Protein AF-A0A7S2Y5G4-F1 (afdb_monomer)

Secondary structure (DSSP, 8-state):
-PPP-PPPTTS-HHHHHHHHHHHHSTT--HHHHHHHHHHHHHHHHHHHHHHHHHTT-S-EEEPPPS-HHHHHHHHHHHHHHHHTTTS-EEEE-SHHHHHHHHHTT-S-EE--HHHHHHHHHHHHHHTTS-PPPSS----HHHHHHHHHH-HHHHHHHHHHHHHHHHHT-HHHHHHHHHHHTT-----------

Structure (mmCIF, N/CA/C/O backbone):
data_AF-A0A7S2Y5G4-F1
#
_entry.id   AF-A0A7S2Y5G4-F1
#
loop_
_atom_site.group_PDB
_atom_site.id
_atom_site.type_symbol
_atom_site.label_atom_id
_atom_site.label_alt_id
_atom_site.label_comp_id
_atom_site.label_asym_id
_atom_site.label_entity_id
_atom_site.label_seq_id
_atom_site.pdbx_PDB_ins_code
_atom_site.Cartn_x
_atom_site.Cartn_y
_atom_site.Cartn_z
_atom_site.occupancy
_atom_site.B_iso_or_equiv
_atom_site.auth_seq_id
_atom_site.auth_comp_id
_atom_site.auth_asym_id
_atom_site.auth_atom_id
_atom_site.pdbx_PDB_model_num
ATOM 1 N N . GLY A 1 1 ? -1.724 17.186 11.037 1.00 44.72 1 GLY A N 1
ATOM 2 C CA . GLY A 1 1 ? -0.421 16.521 10.843 1.00 44.72 1 GLY A CA 1
ATOM 3 C C . GLY A 1 1 ? -0.693 15.117 10.363 1.00 44.72 1 GLY A C 1
ATOM 4 O O . GLY A 1 1 ? -1.661 14.544 10.835 1.00 44.72 1 GLY A O 1
ATOM 5 N N . VAL A 1 2 ? 0.074 14.600 9.404 1.00 46.75 2 VAL A N 1
ATOM 6 C CA . VAL A 1 2 ? -0.079 13.203 8.965 1.00 46.75 2 VAL A CA 1
ATOM 7 C C . VAL A 1 2 ? 0.864 12.358 9.798 1.00 46.75 2 VAL A C 1
ATOM 9 O O . VAL A 1 2 ? 2.070 12.588 9.773 1.00 46.75 2 VAL A O 1
ATOM 12 N N . GLU A 1 3 ? 0.293 11.444 10.570 1.00 52.16 3 GLU A N 1
ATOM 13 C CA . GLU A 1 3 ? 1.040 10.464 11.350 1.00 52.16 3 GLU A CA 1
ATOM 14 C C . GLU A 1 3 ? 1.333 9.268 10.446 1.00 52.16 3 GLU A C 1
ATOM 16 O O . GLU A 1 3 ? 0.413 8.621 9.946 1.00 52.16 3 GLU A O 1
ATOM 21 N N . VAL A 1 4 ? 2.617 9.012 10.203 1.00 54.56 4 VAL A N 1
ATOM 22 C CA . VAL A 1 4 ? 3.078 7.838 9.459 1.00 54.56 4 VAL A CA 1
ATOM 23 C C . VAL A 1 4 ? 3.352 6.734 10.470 1.00 54.56 4 VAL A C 1
ATOM 25 O O . VAL A 1 4 ? 4.146 6.921 11.390 1.00 54.56 4 VAL A O 1
ATOM 28 N N . LEU A 1 5 ? 2.684 5.593 10.311 1.00 58.53 5 LEU A N 1
ATOM 29 C CA . LEU A 1 5 ? 2.948 4.408 11.117 1.00 58.53 5 LEU A CA 1
ATOM 30 C C . LEU A 1 5 ? 4.020 3.546 10.445 1.00 58.53 5 LEU A C 1
ATOM 32 O O . LEU A 1 5 ? 3.758 2.891 9.435 1.00 58.53 5 LEU A O 1
ATOM 36 N N . GLU A 1 6 ? 5.203 3.492 11.050 1.00 57.16 6 GLU A N 1
ATOM 37 C CA . GLU A 1 6 ? 6.200 2.466 10.753 1.00 57.16 6 GLU A CA 1
ATOM 38 C C . GLU A 1 6 ? 6.001 1.268 11.690 1.00 57.16 6 GLU A C 1
ATOM 40 O O . GLU A 1 6 ? 6.093 1.390 12.908 1.00 57.16 6 GLU A O 1
ATOM 45 N N . ILE A 1 7 ? 5.694 0.099 11.121 1.00 57.97 7 ILE A N 1
ATOM 46 C CA . ILE A 1 7 ? 5.548 -1.150 11.882 1.00 57.97 7 ILE A CA 1
ATOM 47 C C . ILE A 1 7 ? 6.936 -1.790 12.043 1.00 57.97 7 ILE A C 1
ATOM 49 O O . ILE A 1 7 ? 7.543 -2.187 11.044 1.00 57.97 7 ILE A O 1
ATOM 53 N N . ASP A 1 8 ? 7.410 -1.925 13.285 1.00 53.06 8 ASP A N 1
ATOM 54 C CA . ASP A 1 8 ? 8.652 -2.614 13.661 1.00 53.06 8 ASP A CA 1
ATOM 55 C C . ASP A 1 8 ? 8.430 -4.133 13.702 1.00 53.06 8 ASP A C 1
ATOM 57 O O . ASP A 1 8 ? 7.641 -4.658 14.477 1.00 53.06 8 ASP A O 1
ATOM 61 N N . GLU A 1 9 ? 9.140 -4.899 12.883 1.00 52.59 9 GLU A N 1
ATOM 62 C CA . GLU A 1 9 ? 8.936 -6.351 12.812 1.00 52.59 9 GLU A CA 1
ATOM 63 C C . GLU A 1 9 ? 9.485 -7.134 14.015 1.00 52.59 9 GLU A C 1
ATOM 65 O O . GLU A 1 9 ? 9.169 -8.316 14.148 1.00 52.59 9 GLU A O 1
ATOM 70 N N . ASN A 1 10 ? 10.299 -6.514 14.875 1.00 59.03 10 ASN A N 1
ATOM 71 C CA . ASN A 1 10 ? 10.897 -7.178 16.038 1.00 59.03 10 ASN A CA 1
ATOM 72 C C . ASN A 1 10 ? 10.005 -7.136 17.284 1.00 59.03 10 ASN A C 1
ATOM 74 O O . ASN A 1 10 ? 10.307 -7.786 18.287 1.00 59.03 10 ASN A O 1
ATOM 78 N N . ARG A 1 11 ? 8.907 -6.378 17.242 1.00 53.91 11 ARG A N 1
ATOM 79 C CA . ARG A 1 11 ? 7.944 -6.270 18.339 1.00 53.91 11 ARG A CA 1
ATOM 80 C C . ARG A 1 11 ? 6.661 -7.011 18.001 1.00 53.91 11 ARG A C 1
ATOM 82 O O . ARG A 1 11 ? 6.260 -7.100 16.843 1.00 53.91 11 ARG A O 1
ATOM 89 N N . SER A 1 12 ? 5.975 -7.511 19.028 1.00 54.44 12 SER A N 1
ATOM 90 C CA . SER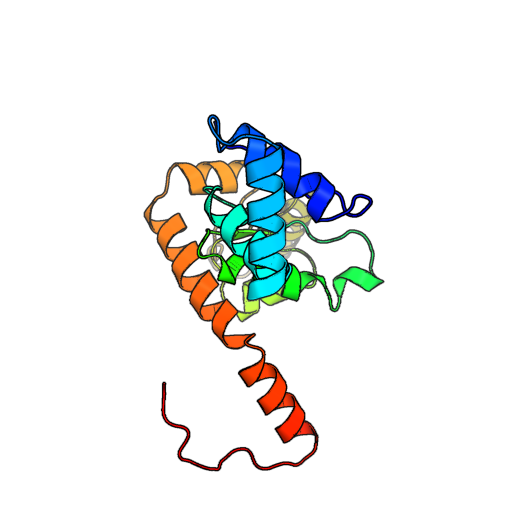 A 1 12 ? 4.666 -8.134 18.838 1.00 54.44 12 SER A CA 1
ATOM 91 C C . SER A 1 12 ? 3.712 -7.136 18.154 1.00 54.44 12 SER A C 1
ATOM 93 O O . SER A 1 12 ? 3.597 -6.002 18.632 1.00 54.44 12 SER A O 1
ATOM 95 N N . PRO A 1 13 ? 3.016 -7.545 17.079 1.00 55.94 13 PRO A N 1
ATOM 96 C CA . PRO A 1 13 ? 1.820 -6.903 16.538 1.00 55.94 13 PRO A CA 1
ATOM 97 C C . PRO A 1 13 ? 0.973 -6.113 17.533 1.00 55.94 13 PRO A C 1
ATOM 99 O O . PRO A 1 13 ? 0.703 -4.926 17.364 1.00 55.94 13 PRO A O 1
ATOM 102 N N . ILE A 1 14 ? 0.600 -6.800 18.610 1.00 56.62 14 ILE A N 1
ATOM 103 C CA . ILE A 1 14 ? -0.311 -6.306 19.631 1.00 56.62 14 ILE A CA 1
ATOM 104 C C . ILE A 1 14 ? 0.390 -5.210 20.429 1.00 56.62 14 ILE A C 1
ATOM 106 O O . ILE A 1 14 ? -0.155 -4.126 20.565 1.00 56.62 14 ILE A O 1
ATOM 110 N N . SER A 1 15 ? 1.643 -5.425 20.842 1.00 62.69 15 SER A N 1
ATOM 111 C CA . SER A 1 15 ? 2.417 -4.440 21.616 1.00 62.69 15 SER A CA 1
ATOM 112 C C . SER A 1 15 ? 2.665 -3.107 20.895 1.00 62.69 15 SER A C 1
ATOM 114 O O . SER A 1 15 ? 2.915 -2.102 21.552 1.00 62.69 15 SER A O 1
ATOM 116 N N . GLN A 1 16 ? 2.595 -3.082 19.561 1.00 62.97 16 GLN A N 1
ATOM 117 C CA . GLN A 1 16 ? 2.735 -1.858 18.763 1.00 62.97 16 GLN A CA 1
ATOM 118 C C . GLN A 1 16 ? 1.394 -1.189 18.475 1.00 62.97 16 GLN A C 1
ATOM 120 O O . GLN A 1 16 ? 1.292 0.032 18.528 1.00 62.97 16 GLN A O 1
ATOM 125 N N . ALA A 1 17 ? 0.362 -1.986 18.196 1.00 60.56 17 ALA A N 1
ATOM 126 C CA . ALA A 1 17 ? -0.997 -1.503 17.990 1.00 60.56 17 ALA A CA 1
ATOM 127 C C . ALA A 1 17 ? -1.592 -0.890 19.269 1.00 60.56 17 ALA A C 1
ATOM 129 O O . ALA A 1 17 ? -2.338 0.087 19.200 1.00 60.56 17 ALA A O 1
ATOM 130 N N . PHE A 1 18 ? -1.250 -1.451 20.433 1.00 61.09 18 PHE A N 1
ATOM 131 C CA . PHE A 1 18 ? -1.877 -1.136 21.714 1.00 61.09 18 PHE A CA 1
ATOM 132 C C . PHE A 1 18 ? -1.752 0.338 22.129 1.00 61.09 18 PHE A C 1
ATOM 134 O O . PHE A 1 18 ? -2.782 0.996 22.294 1.00 61.09 18 PHE A O 1
ATOM 141 N N . PRO A 1 19 ? -0.539 0.922 22.210 1.00 63.91 19 PRO A N 1
ATOM 142 C CA . PRO A 1 19 ? -0.381 2.309 22.642 1.00 63.91 19 PRO A CA 1
ATOM 143 C C . PRO A 1 19 ? -0.999 3.294 21.645 1.00 63.91 19 PRO A C 1
ATOM 145 O O . PRO A 1 19 ? -1.443 4.369 22.029 1.00 63.91 19 PRO A O 1
ATOM 148 N N . MET A 1 20 ? -1.071 2.921 20.366 1.00 61.91 20 MET A N 1
ATOM 149 C CA . MET A 1 20 ? -1.619 3.766 19.306 1.00 61.91 20 MET A CA 1
ATOM 150 C C . MET A 1 20 ? -3.143 3.836 19.330 1.00 61.91 20 MET A C 1
ATOM 152 O O . MET A 1 20 ? -3.710 4.915 19.152 1.00 61.91 20 MET A O 1
ATOM 156 N N . VAL A 1 21 ? -3.807 2.701 19.579 1.00 59.72 21 VAL A N 1
ATOM 157 C CA . VAL A 1 21 ? -5.254 2.680 19.827 1.00 59.72 21 VAL A CA 1
ATOM 158 C C . VAL A 1 21 ? -5.572 3.518 21.061 1.00 59.72 21 VAL A C 1
ATOM 160 O O . VAL A 1 21 ? -6.453 4.371 20.996 1.00 59.72 21 VAL A O 1
ATOM 163 N N . LEU A 1 22 ? -4.801 3.368 22.140 1.00 59.53 22 LEU A N 1
ATOM 164 C CA . LEU A 1 22 ? -4.977 4.150 23.368 1.00 59.53 22 LEU A CA 1
ATOM 165 C C . LEU A 1 22 ? -4.769 5.655 23.165 1.00 59.53 22 LEU A C 1
ATOM 167 O O . LEU A 1 22 ? -5.563 6.464 23.635 1.00 59.53 22 LEU A O 1
ATOM 171 N N . GLN A 1 23 ? -3.730 6.054 22.431 1.00 62.25 23 GLN A N 1
ATOM 172 C CA . GLN A 1 23 ? -3.392 7.465 22.241 1.00 62.25 23 GLN A CA 1
ATOM 173 C C . GLN A 1 23 ? -4.423 8.216 21.380 1.00 62.25 23 GLN A C 1
ATOM 175 O O . GLN A 1 23 ? -4.611 9.426 21.550 1.00 62.25 23 GLN A O 1
ATOM 180 N N . ARG A 1 24 ? -5.106 7.522 20.458 1.00 57.44 24 ARG A N 1
ATOM 181 C CA . ARG A 1 24 ? -6.122 8.123 19.576 1.00 57.44 24 ARG A CA 1
ATOM 182 C C . ARG A 1 24 ? -7.548 7.939 20.051 1.00 57.44 24 ARG A C 1
ATOM 184 O O . ARG A 1 24 ? -8.341 8.866 19.873 1.00 57.44 24 ARG A O 1
ATOM 191 N N . VAL A 1 25 ? -7.881 6.835 20.718 1.00 58.75 25 VAL A N 1
ATOM 192 C CA . VAL A 1 25 ? -9.111 6.794 21.507 1.00 58.75 25 VAL A CA 1
ATOM 193 C C . VAL A 1 25 ? -8.831 7.495 22.828 1.00 58.75 25 VAL A C 1
ATOM 195 O O . VAL A 1 25 ? -8.747 6.869 23.875 1.00 58.75 25 VAL A O 1
ATOM 198 N N . LYS A 1 26 ? -8.701 8.827 22.766 1.00 53.94 26 LYS A N 1
ATOM 199 C CA . LYS A 1 26 ? -8.303 9.723 23.868 1.00 53.94 26 LYS A CA 1
ATOM 200 C C . LYS A 1 26 ? -9.133 9.596 25.160 1.00 53.94 26 LYS A C 1
ATOM 202 O O . LYS A 1 26 ? -8.815 10.261 26.134 1.00 53.94 26 LYS A O 1
ATOM 207 N N . ASN A 1 27 ? -10.166 8.753 25.170 1.00 63.09 27 ASN A N 1
ATOM 208 C CA . ASN A 1 27 ? -11.103 8.546 26.268 1.00 63.09 27 ASN A CA 1
ATOM 209 C C . ASN A 1 27 ? -11.369 7.057 26.586 1.00 63.09 27 ASN A C 1
ATOM 211 O O . ASN A 1 27 ? -12.336 6.770 27.292 1.00 63.09 27 ASN A O 1
ATOM 215 N N . MET A 1 28 ? -10.604 6.100 26.038 1.00 65.62 28 MET A N 1
ATOM 216 C CA . MET A 1 28 ? -10.771 4.689 26.407 1.00 65.62 28 MET A CA 1
ATOM 217 C C . MET A 1 28 ? -9.806 4.328 27.533 1.00 65.62 28 MET A C 1
ATOM 219 O O . MET A 1 28 ? -8.603 4.529 27.410 1.00 65.62 28 MET A O 1
ATOM 223 N N . ASP A 1 29 ? -10.354 3.799 28.624 1.00 81.19 29 ASP A N 1
ATOM 224 C CA . ASP A 1 29 ? -9.573 3.184 29.694 1.00 81.19 29 ASP A CA 1
ATOM 225 C C . ASP A 1 29 ? -8.697 2.048 29.137 1.00 81.19 29 ASP A C 1
ATOM 227 O O . ASP A 1 29 ? -9.129 1.302 28.252 1.00 81.19 29 ASP A O 1
ATOM 231 N N . GLU A 1 30 ? -7.474 1.921 29.651 1.00 77.19 30 GLU A N 1
ATOM 232 C CA . GLU A 1 30 ? -6.472 0.986 29.135 1.00 77.19 30 GLU A CA 1
ATOM 233 C C . GLU A 1 30 ? -6.954 -0.463 29.223 1.00 77.19 30 GLU A C 1
ATOM 235 O O . GLU A 1 30 ? -6.887 -1.206 28.240 1.00 77.19 30 GLU A O 1
ATOM 240 N N . ALA A 1 31 ? -7.564 -0.828 30.354 1.00 82.25 31 ALA A N 1
ATOM 241 C CA . ALA A 1 31 ? -8.146 -2.150 30.549 1.00 82.25 31 ALA A CA 1
ATOM 242 C C . ALA A 1 31 ? -9.317 -2.407 29.585 1.00 82.25 31 ALA A C 1
ATOM 244 O O . ALA A 1 31 ? -9.462 -3.506 29.046 1.00 82.25 31 ALA A O 1
ATOM 245 N N . LYS A 1 32 ? -10.134 -1.383 29.305 1.00 80.00 32 LYS A N 1
ATOM 246 C CA . LYS A 1 32 ? -11.239 -1.484 28.343 1.00 80.00 32 LYS A CA 1
ATOM 247 C C . LYS A 1 32 ? -10.740 -1.652 26.906 1.00 80.00 32 LYS A C 1
ATOM 249 O O . LYS A 1 32 ? -11.330 -2.430 26.155 1.00 80.00 32 LYS A O 1
ATOM 254 N N . ALA A 1 33 ? -9.666 -0.968 26.518 1.00 75.44 33 ALA A N 1
ATOM 255 C CA . ALA A 1 33 ? -9.043 -1.151 25.209 1.00 75.44 33 ALA A CA 1
ATOM 256 C C . ALA A 1 33 ? -8.408 -2.544 25.074 1.00 75.44 33 ALA A C 1
ATOM 258 O O . ALA A 1 33 ? -8.538 -3.172 24.023 1.00 75.44 33 ALA A O 1
ATOM 259 N N . GLU A 1 34 ? -7.787 -3.056 26.145 1.00 81.12 34 GLU A N 1
ATOM 260 C CA . GLU A 1 34 ? -7.246 -4.421 26.194 1.00 81.12 34 GLU A CA 1
ATOM 261 C C . GLU A 1 34 ? -8.335 -5.455 25.980 1.00 81.12 34 GLU A C 1
ATOM 263 O O . GLU A 1 34 ? -8.200 -6.333 25.126 1.00 81.12 34 GLU A O 1
ATOM 268 N N . GLN A 1 35 ? -9.432 -5.319 26.722 1.00 83.38 35 GLN A N 1
ATOM 269 C CA . GLN A 1 35 ? -10.551 -6.233 26.605 1.00 83.38 35 GLN A CA 1
ATOM 270 C C . GLN A 1 35 ? -11.186 -6.151 25.215 1.00 83.38 35 GLN A C 1
ATOM 272 O O . GLN A 1 35 ? -11.355 -7.182 24.578 1.00 83.38 35 GLN A O 1
ATOM 277 N N . THR A 1 36 ? -11.407 -4.941 24.687 1.00 81.38 36 THR A N 1
ATOM 278 C CA . THR A 1 36 ? -11.939 -4.749 23.327 1.00 81.38 36 THR A CA 1
ATOM 279 C C . THR A 1 36 ? -11.053 -5.431 22.281 1.00 81.38 36 THR A C 1
ATOM 281 O O . THR A 1 36 ? -11.557 -6.111 21.393 1.00 81.38 36 THR A O 1
ATOM 284 N N . MET A 1 37 ? -9.725 -5.309 22.386 1.00 79.88 37 MET A N 1
ATOM 285 C CA . MET A 1 37 ? -8.820 -6.020 21.481 1.00 79.88 37 MET A CA 1
ATOM 286 C C . MET A 1 37 ? -8.904 -7.539 21.638 1.00 79.88 37 MET A C 1
ATOM 288 O O . MET A 1 37 ? -8.915 -8.239 20.629 1.00 79.88 37 MET A O 1
ATOM 292 N N . LYS A 1 38 ? -8.957 -8.062 22.870 1.00 83.75 38 LYS A N 1
ATOM 293 C CA . LYS A 1 38 ? -9.111 -9.506 23.116 1.00 83.75 38 LYS A CA 1
ATOM 294 C C . LYS A 1 38 ? -10.412 -10.036 22.521 1.00 83.75 38 LYS A C 1
ATOM 296 O O . LYS A 1 38 ? -10.374 -11.071 21.860 1.00 83.75 38 LYS A O 1
ATOM 301 N N . ASP A 1 39 ? -11.508 -9.306 22.691 1.00 86.44 39 ASP A N 1
ATOM 302 C CA . ASP A 1 39 ? -12.820 -9.662 22.150 1.00 86.44 39 ASP A CA 1
ATOM 303 C C . ASP A 1 39 ? -12.772 -9.690 20.614 1.00 86.44 39 ASP A C 1
ATOM 305 O O . ASP A 1 39 ? -13.126 -10.689 19.996 1.00 86.44 39 ASP A O 1
ATOM 309 N N . MET A 1 40 ? -12.187 -8.668 19.981 1.00 81.44 40 MET A N 1
ATOM 310 C CA . MET A 1 40 ? -12.004 -8.638 18.524 1.00 81.44 40 MET A CA 1
ATOM 311 C C . MET A 1 40 ? -11.104 -9.766 17.999 1.00 81.44 40 MET A C 1
ATOM 313 O O . MET A 1 40 ? -11.346 -10.294 16.912 1.00 81.44 40 MET A O 1
ATOM 317 N N . ILE A 1 41 ? -10.058 -10.141 18.747 1.00 84.50 41 ILE A N 1
ATOM 318 C CA . ILE A 1 41 ? -9.210 -11.294 18.410 1.00 84.50 41 ILE A CA 1
ATOM 319 C C . ILE A 1 41 ? -10.015 -12.590 18.524 1.00 84.50 41 ILE A C 1
ATOM 321 O O . ILE A 1 41 ? -9.872 -13.456 17.664 1.00 84.50 41 ILE A O 1
ATOM 325 N N . ALA A 1 42 ? -10.844 -12.733 19.558 1.00 86.31 42 ALA A N 1
ATOM 326 C CA . ALA A 1 42 ? -11.677 -13.914 19.750 1.00 86.31 42 ALA A CA 1
ATOM 327 C C . ALA A 1 42 ? -12.745 -14.052 18.650 1.00 86.31 42 ALA A C 1
AT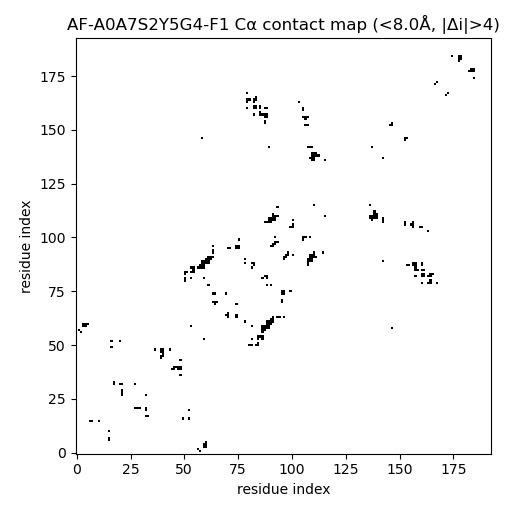OM 329 O O . ALA A 1 42 ? -12.990 -15.160 18.180 1.00 86.31 42 ALA A O 1
ATOM 330 N N . GLU A 1 43 ? -13.334 -12.941 18.206 1.00 86.69 43 GLU A N 1
ATOM 331 C CA . GLU A 1 43 ? -14.396 -12.922 17.194 1.00 86.69 43 GLU A CA 1
ATOM 332 C C . GLU A 1 43 ? -13.878 -13.064 15.756 1.00 86.69 43 GLU A C 1
ATOM 334 O O . GLU A 1 43 ? -14.455 -13.799 14.957 1.00 86.69 43 GLU A O 1
ATOM 339 N N . GLY A 1 44 ? -12.803 -12.353 15.403 1.00 78.50 44 GLY A N 1
ATOM 340 C CA . GLY A 1 44 ? -12.347 -12.225 14.011 1.00 78.50 44 GLY A CA 1
ATOM 341 C C . GLY A 1 44 ? -10.847 -12.410 13.804 1.00 78.50 44 GLY A C 1
ATOM 342 O O . GLY A 1 44 ? -10.332 -12.163 12.710 1.00 78.50 44 GLY A O 1
ATOM 343 N N . GLY A 1 45 ? -10.127 -12.830 14.843 1.00 85.75 45 GLY A N 1
ATOM 344 C CA . GLY A 1 45 ? -8.682 -12.994 14.810 1.00 85.75 45 GLY A CA 1
ATOM 345 C C . GLY A 1 45 ? -7.919 -11.671 14.738 1.00 85.75 45 GLY A C 1
ATOM 346 O O . GLY A 1 45 ? -8.463 -10.567 14.678 1.00 85.75 45 GLY A O 1
ATOM 347 N N . ILE A 1 46 ? -6.593 -11.782 14.701 1.00 81.00 46 ILE A N 1
ATOM 348 C CA . ILE A 1 46 ? -5.701 -10.615 14.697 1.00 81.00 46 ILE A CA 1
ATOM 349 C C . ILE A 1 46 ? -5.867 -9.733 13.447 1.00 81.00 46 ILE A C 1
ATOM 351 O O . ILE A 1 46 ? -5.619 -8.530 13.493 1.00 81.00 46 ILE A O 1
ATOM 355 N N . GLY A 1 47 ? -6.316 -10.318 12.331 1.00 79.94 47 GLY A N 1
ATOM 356 C CA . GLY A 1 47 ? -6.567 -9.592 11.086 1.00 79.94 47 GLY A CA 1
ATOM 357 C C . GLY A 1 47 ? -7.666 -8.538 11.228 1.00 79.94 47 GLY A C 1
ATOM 358 O O . GLY A 1 47 ? -7.512 -7.434 10.703 1.00 79.94 47 GLY A O 1
ATOM 359 N N . LEU A 1 48 ? -8.729 -8.838 11.984 1.00 80.94 48 LEU A N 1
ATOM 360 C CA . LEU A 1 48 ? -9.824 -7.898 12.230 1.00 80.94 48 LEU A CA 1
ATOM 361 C C . LEU A 1 48 ? -9.356 -6.691 13.052 1.00 80.94 48 LEU A C 1
ATOM 363 O O . LEU A 1 48 ? -9.685 -5.555 12.710 1.00 80.94 48 LEU A O 1
ATOM 367 N N . VAL A 1 49 ? -8.536 -6.923 14.082 1.00 83.50 49 VAL A N 1
ATOM 368 C CA . VAL A 1 49 ? -7.939 -5.847 14.893 1.00 83.50 49 VAL A CA 1
ATOM 369 C C . VAL A 1 49 ? -7.124 -4.902 14.023 1.00 83.50 49 VAL A C 1
ATOM 371 O O . VAL A 1 49 ? -7.301 -3.689 14.095 1.00 83.50 49 VAL A O 1
ATOM 374 N N . TYR A 1 50 ? -6.269 -5.448 13.158 1.00 81.94 50 TYR A N 1
ATOM 375 C CA . TYR A 1 50 ? -5.478 -4.634 12.243 1.00 81.94 50 TYR A CA 1
ATOM 376 C C . TYR A 1 50 ? -6.334 -3.849 11.259 1.00 81.94 50 TYR A C 1
ATOM 378 O O . TYR A 1 50 ? -6.066 -2.674 11.038 1.00 81.94 50 TYR A O 1
ATOM 386 N N . ASN A 1 51 ? -7.373 -4.466 10.696 1.00 85.75 51 ASN A N 1
ATOM 387 C CA . ASN A 1 51 ? -8.277 -3.788 9.772 1.00 85.75 51 ASN A CA 1
ATOM 388 C C . ASN A 1 51 ? -8.939 -2.568 10.436 1.00 85.75 51 ASN A C 1
ATOM 390 O O . ASN A 1 51 ? -8.924 -1.473 9.877 1.00 85.75 51 ASN A O 1
ATOM 394 N N . GLN A 1 52 ? -9.432 -2.730 11.665 1.00 83.75 52 GLN A N 1
ATOM 395 C CA . GLN A 1 52 ? -10.049 -1.638 12.418 1.00 83.75 52 GLN A CA 1
ATOM 396 C C . GLN A 1 52 ? -9.030 -0.586 12.864 1.00 83.75 52 GLN A C 1
ATOM 398 O O . GLN A 1 52 ? -9.314 0.605 12.785 1.00 83.75 52 GLN A O 1
ATOM 403 N N . LEU A 1 53 ? -7.819 -0.996 13.251 1.00 83.69 53 LEU A N 1
ATOM 404 C CA . LEU A 1 53 ? -6.726 -0.070 13.546 1.00 83.69 53 LEU A CA 1
ATOM 405 C C . LEU A 1 53 ? -6.370 0.786 12.324 1.00 83.69 53 LEU A C 1
ATOM 407 O O . LEU A 1 53 ? -6.199 1.998 12.430 1.00 83.69 53 LEU A O 1
ATOM 411 N N . PHE A 1 54 ? -6.260 0.160 11.156 1.00 88.94 54 PHE A N 1
ATOM 412 C CA . PHE A 1 54 ? -5.891 0.843 9.925 1.00 88.94 54 PHE A CA 1
ATOM 413 C C . PHE A 1 54 ? -6.877 1.944 9.553 1.00 88.94 54 PHE A C 1
ATOM 415 O O . PHE A 1 54 ? -6.437 3.011 9.139 1.00 88.94 54 PHE A O 1
ATOM 422 N N . ARG A 1 55 ? -8.175 1.742 9.803 1.00 87.94 55 ARG A N 1
ATOM 423 C CA . ARG A 1 55 ? -9.241 2.724 9.539 1.00 87.94 55 ARG A CA 1
ATOM 424 C C . ARG A 1 55 ? -9.107 4.044 10.288 1.00 87.94 55 ARG A C 1
ATOM 426 O O . ARG A 1 55 ? -9.775 5.005 9.924 1.00 87.94 55 ARG A O 1
ATOM 433 N N . TYR A 1 56 ? -8.252 4.117 11.304 1.00 84.94 56 TYR A N 1
ATOM 434 C CA . TYR A 1 56 ? -7.954 5.388 11.954 1.00 84.94 56 TYR A CA 1
ATOM 435 C C . TYR A 1 56 ? -6.984 6.257 11.145 1.00 84.94 56 TYR A C 1
ATOM 437 O O . TYR A 1 56 ? -6.926 7.461 11.381 1.00 84.94 56 TYR A O 1
ATOM 445 N N . PHE A 1 57 ? -6.201 5.694 10.227 1.00 86.69 57 PHE A N 1
ATOM 446 C CA . PHE A 1 57 ? -5.222 6.444 9.439 1.00 86.69 57 PHE A CA 1
ATOM 447 C C . PHE A 1 57 ? -5.835 6.957 8.135 1.00 86.69 57 PHE A C 1
ATOM 449 O O . PHE A 1 57 ? -6.664 6.291 7.523 1.00 86.69 57 PHE A O 1
ATOM 456 N N . ASP A 1 58 ? -5.382 8.128 7.681 1.00 90.19 58 ASP A N 1
ATOM 457 C CA . ASP A 1 58 ? -5.801 8.686 6.388 1.00 90.19 58 ASP A CA 1
ATOM 458 C C . ASP A 1 58 ? -5.148 7.948 5.210 1.00 90.19 58 ASP A C 1
ATOM 460 O O . ASP A 1 58 ? -5.729 7.823 4.131 1.00 90.19 58 ASP A O 1
ATOM 464 N N . VAL A 1 59 ? -3.906 7.498 5.414 1.00 93.81 59 VAL A N 1
ATOM 465 C CA . VAL A 1 59 ? -3.067 6.820 4.424 1.00 93.81 59 VAL A CA 1
ATOM 466 C C . VAL A 1 59 ? -2.168 5.826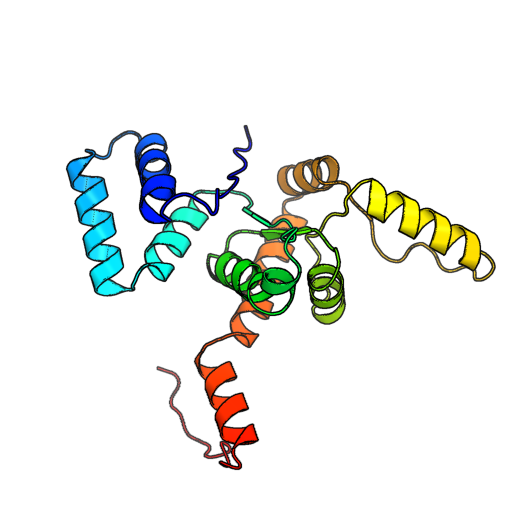 5.149 1.00 93.81 59 VAL A C 1
ATOM 468 O O . VAL A 1 59 ? -1.604 6.142 6.197 1.00 93.81 59 VAL A O 1
ATOM 471 N N . LEU A 1 60 ? -1.992 4.645 4.569 1.00 95.00 60 LEU A N 1
ATOM 472 C CA . LEU A 1 60 ? -1.017 3.653 5.018 1.00 95.00 60 LEU A CA 1
ATOM 473 C C . LEU A 1 60 ? 0.174 3.649 4.065 1.00 95.00 60 LEU A C 1
ATOM 475 O O . LEU A 1 60 ? -0.018 3.749 2.860 1.00 95.00 60 LEU A O 1
ATOM 479 N N . VAL A 1 61 ? 1.396 3.506 4.574 1.00 95.31 61 VAL A N 1
ATOM 480 C CA . VAL A 1 61 ? 2.606 3.446 3.739 1.00 95.31 61 VAL A CA 1
ATOM 481 C C . VAL A 1 61 ? 3.238 2.063 3.854 1.00 95.31 61 VAL A C 1
ATOM 483 O O . VAL A 1 61 ? 3.426 1.535 4.954 1.00 95.31 61 VAL A O 1
ATOM 486 N N . VAL A 1 62 ? 3.568 1.457 2.712 1.00 93.69 62 VAL A N 1
ATOM 487 C CA . VAL A 1 62 ? 4.186 0.130 2.646 1.00 93.69 62 VAL A CA 1
ATOM 488 C C . VAL A 1 62 ? 5.505 0.186 1.898 1.00 93.69 62 VAL A C 1
ATOM 490 O O . VAL A 1 62 ? 5.548 0.309 0.676 1.00 93.69 62 VAL A O 1
ATOM 493 N N . PHE A 1 63 ? 6.577 0.003 2.660 1.00 92.31 63 PHE A N 1
ATOM 494 C CA . PHE A 1 63 ? 7.930 -0.166 2.147 1.00 92.31 63 PHE A CA 1
ATOM 495 C C . PHE A 1 63 ? 8.216 -1.618 1.774 1.00 92.31 63 PHE A C 1
ATOM 497 O O . PHE A 1 63 ? 7.722 -2.564 2.408 1.00 92.31 63 PHE A O 1
ATOM 504 N N . MET A 1 64 ? 9.061 -1.807 0.765 1.00 86.50 64 MET A N 1
ATOM 505 C CA . MET A 1 64 ? 9.577 -3.115 0.408 1.00 86.50 64 MET 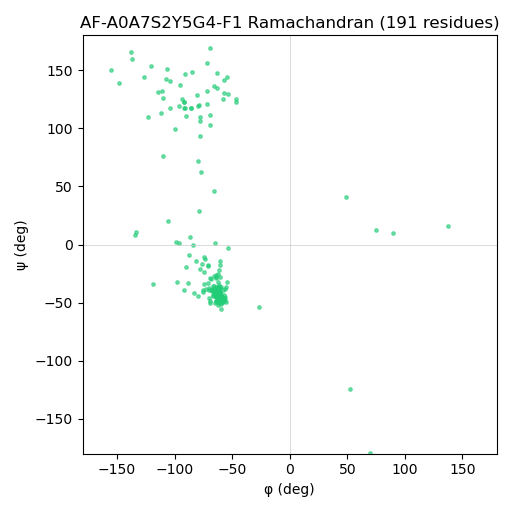A CA 1
ATOM 506 C C . MET A 1 64 ? 10.575 -3.581 1.471 1.00 86.50 64 MET A C 1
ATOM 508 O O . MET A 1 64 ? 11.507 -2.880 1.857 1.00 86.50 64 MET A O 1
ATOM 512 N N . LYS A 1 65 ? 10.428 -4.828 1.925 1.00 83.12 65 LYS A N 1
ATOM 513 C CA . LYS A 1 65 ? 11.364 -5.393 2.902 1.00 83.12 65 LYS A CA 1
ATOM 514 C C . LYS A 1 65 ? 12.762 -5.554 2.303 1.00 83.12 65 LYS A C 1
ATOM 516 O O . LYS A 1 65 ? 12.933 -6.110 1.218 1.00 83.12 65 LYS A O 1
ATOM 521 N N . GLY A 1 66 ? 13.786 -5.186 3.071 1.00 79.88 66 GLY A N 1
ATOM 522 C CA . GLY A 1 66 ? 15.188 -5.388 2.696 1.00 79.88 66 GLY A CA 1
ATOM 523 C C . GLY A 1 66 ? 15.591 -6.866 2.569 1.00 79.88 66 GLY A C 1
ATOM 524 O O . GLY A 1 66 ? 16.444 -7.187 1.748 1.00 79.88 66 GLY A O 1
ATOM 5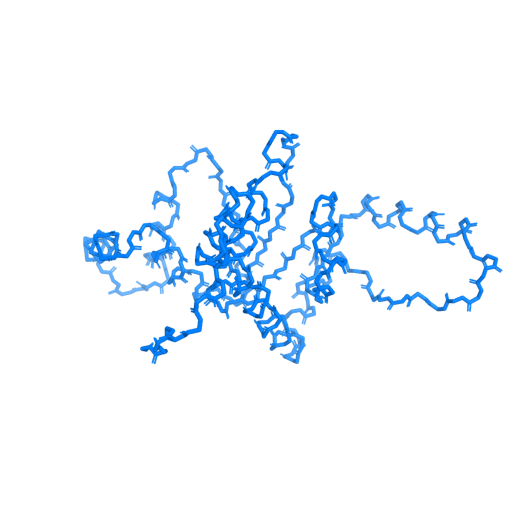25 N N . ASN A 1 67 ? 14.949 -7.779 3.306 1.00 80.12 67 ASN A N 1
ATOM 526 C CA . ASN A 1 67 ? 15.322 -9.198 3.339 1.00 80.12 67 ASN A CA 1
ATOM 527 C C . ASN A 1 67 ? 14.808 -9.984 2.103 1.00 80.12 67 ASN A C 1
ATOM 529 O O . ASN A 1 67 ? 13.588 -10.105 1.948 1.00 80.12 67 ASN A O 1
ATOM 533 N N . PRO A 1 68 ? 15.688 -10.596 1.280 1.00 76.50 68 PRO A N 1
ATOM 534 C CA . PRO A 1 68 ? 15.310 -11.310 0.054 1.00 76.50 68 PRO A CA 1
ATOM 535 C C . PRO A 1 68 ? 14.289 -12.441 0.238 1.00 76.50 68 PRO A C 1
ATOM 537 O O . PRO A 1 68 ? 13.392 -12.587 -0.589 1.00 76.50 68 PRO A O 1
ATOM 540 N N . LEU A 1 69 ? 14.376 -13.213 1.328 1.00 69.50 69 LEU A N 1
ATOM 541 C CA . LEU A 1 69 ? 13.455 -14.327 1.593 1.00 69.50 69 LEU A CA 1
ATOM 542 C C . LEU A 1 69 ? 12.037 -13.823 1.869 1.00 69.50 69 LEU A C 1
ATOM 544 O O . LEU A 1 69 ? 11.058 -14.379 1.375 1.00 69.50 69 LEU A O 1
ATOM 548 N N . LYS A 1 70 ? 11.923 -12.718 2.613 1.00 71.94 70 LYS A N 1
ATOM 549 C CA . LYS A 1 70 ? 10.627 -12.110 2.932 1.00 71.94 70 LYS A CA 1
ATOM 550 C C . LYS A 1 70 ? 10.019 -11.365 1.735 1.00 71.94 70 LYS A C 1
ATOM 552 O O . LYS A 1 70 ? 8.795 -11.237 1.678 1.00 71.94 70 LYS A O 1
ATOM 557 N N . ARG A 1 71 ? 10.838 -10.923 0.766 1.00 71.62 71 ARG A N 1
ATOM 558 C CA . ARG A 1 71 ? 10.383 -10.170 -0.419 1.00 71.62 71 ARG A CA 1
ATOM 559 C C . ARG A 1 71 ? 9.407 -10.946 -1.301 1.00 71.62 71 ARG A C 1
ATOM 561 O O . ARG A 1 71 ? 8.487 -10.329 -1.825 1.00 71.62 71 ARG A O 1
ATOM 568 N N . LYS A 1 72 ? 9.611 -12.257 -1.479 1.00 65.81 72 LYS A N 1
ATOM 569 C CA . LYS A 1 72 ? 8.916 -13.030 -2.523 1.00 65.81 72 LYS A CA 1
ATOM 570 C C . LYS A 1 72 ? 7.454 -13.349 -2.199 1.00 65.81 72 LYS A C 1
ATOM 572 O O . LYS A 1 72 ? 6.625 -13.277 -3.094 1.00 65.81 72 LYS A O 1
ATOM 577 N N . TYR A 1 73 ? 7.136 -13.673 -0.945 1.00 65.06 73 TYR A N 1
ATOM 578 C CA . TYR A 1 73 ? 5.805 -14.199 -0.594 1.00 65.06 73 TYR A CA 1
ATOM 579 C C . TYR A 1 73 ? 5.025 -13.318 0.390 1.00 65.06 73 TYR A C 1
ATOM 581 O O . TYR A 1 73 ? 3.812 -13.194 0.272 1.00 65.06 73 TYR A O 1
ATOM 589 N N . THR A 1 74 ? 5.698 -12.652 1.336 1.00 76.56 74 THR A N 1
ATOM 590 C CA . THR A 1 74 ? 4.995 -11.933 2.424 1.00 76.56 74 THR A CA 1
ATOM 591 C C . THR A 1 74 ? 4.663 -10.479 2.101 1.00 76.56 74 THR A C 1
ATOM 593 O O . THR A 1 74 ? 3.803 -9.875 2.740 1.00 76.56 74 THR A O 1
ATOM 596 N N . SER A 1 75 ? 5.341 -9.901 1.109 1.00 82.69 75 SER A N 1
ATOM 597 C CA . SER A 1 75 ? 5.209 -8.481 0.786 1.00 82.69 75 SER A CA 1
ATOM 598 C C . SER A 1 75 ? 3.840 -8.160 0.186 1.00 82.69 75 SER A C 1
ATOM 600 O O . SER A 1 75 ? 3.164 -7.259 0.677 1.00 82.69 75 SER A O 1
ATOM 602 N N . VAL A 1 76 ? 3.401 -8.905 -0.838 1.00 87.50 76 VAL A N 1
ATOM 603 C CA . VAL A 1 76 ? 2.113 -8.653 -1.520 1.00 87.50 76 VAL A CA 1
ATOM 604 C C . VAL A 1 76 ? 0.947 -8.849 -0.557 1.00 87.50 76 VAL A C 1
ATOM 606 O O . VAL A 1 76 ? 0.069 -7.996 -0.476 1.00 87.50 76 VAL A O 1
ATOM 609 N N . GLN A 1 77 ? 0.997 -9.900 0.264 1.00 87.75 77 GLN A N 1
ATOM 610 C CA . GLN A 1 77 ? -0.015 -10.151 1.288 1.00 87.75 77 GLN A CA 1
ATOM 611 C C . GLN A 1 77 ? -0.151 -8.977 2.271 1.00 87.75 77 GLN A C 1
ATOM 613 O O . GLN A 1 77 ? -1.264 -8.612 2.636 1.00 87.75 77 GLN A O 1
ATOM 618 N N . ARG A 1 78 ? 0.958 -8.335 2.671 1.00 87.94 78 ARG A N 1
ATOM 619 C CA . ARG A 1 78 ? 0.913 -7.143 3.536 1.00 87.94 78 ARG A CA 1
ATOM 620 C C . ARG A 1 78 ? 0.179 -5.981 2.865 1.00 87.94 78 ARG A C 1
ATOM 622 O O . ARG A 1 78 ? -0.654 -5.359 3.516 1.00 87.94 78 ARG A O 1
ATOM 629 N N . VAL A 1 79 ? 0.478 -5.698 1.596 1.00 92.69 79 VAL A N 1
ATOM 630 C CA . VAL A 1 79 ? -0.185 -4.625 0.830 1.00 92.69 79 VAL A CA 1
ATOM 631 C C . VAL A 1 79 ? -1.679 -4.909 0.704 1.00 92.69 79 VAL A C 1
ATOM 633 O O . VAL A 1 79 ? -2.502 -4.074 1.064 1.00 92.69 79 VAL A O 1
ATOM 636 N N . VAL A 1 80 ? -2.029 -6.122 0.283 1.00 93.00 80 VAL A N 1
ATOM 637 C CA . VAL A 1 80 ? -3.415 -6.570 0.111 1.00 93.00 80 VAL A CA 1
ATOM 638 C C . VAL A 1 80 ? -4.201 -6.520 1.424 1.00 93.00 80 VAL A C 1
ATOM 640 O O . VAL A 1 80 ? -5.346 -6.072 1.440 1.00 93.00 80 VAL A O 1
ATOM 643 N N . ASN A 1 81 ? -3.610 -6.940 2.545 1.00 90.12 81 ASN A N 1
ATOM 644 C CA . ASN A 1 81 ? -4.267 -6.877 3.854 1.00 90.12 81 ASN A CA 1
ATOM 645 C C . ASN A 1 81 ? -4.561 -5.434 4.279 1.00 90.12 81 ASN A C 1
ATOM 647 O O . ASN A 1 81 ? -5.597 -5.167 4.881 1.00 90.12 81 ASN A O 1
ATOM 651 N N . GLN A 1 82 ? -3.666 -4.499 3.958 1.00 93.12 82 GLN A N 1
ATOM 652 C CA . GLN A 1 82 ? -3.901 -3.081 4.210 1.00 93.12 82 GLN A CA 1
ATOM 653 C C . GLN A 1 82 ? -4.988 -2.522 3.289 1.00 93.12 82 GLN A C 1
ATOM 655 O O . GLN A 1 82 ? -5.851 -1.788 3.759 1.00 93.12 82 GLN A O 1
ATOM 660 N N . MET A 1 83 ? -5.029 -2.931 2.019 1.00 95.75 83 MET A N 1
ATOM 661 C CA . MET A 1 83 ? -6.085 -2.531 1.081 1.00 95.75 83 MET A CA 1
ATOM 662 C C . MET A 1 83 ? -7.485 -2.988 1.529 1.00 95.75 83 MET A C 1
ATOM 664 O O . MET A 1 83 ? -8.438 -2.218 1.420 1.00 95.75 83 MET A O 1
ATOM 668 N N . HIS A 1 84 ? -7.605 -4.176 2.139 1.00 92.44 84 HIS A N 1
ATOM 669 C CA . HIS A 1 84 ? -8.863 -4.666 2.728 1.00 92.44 84 HIS A CA 1
ATOM 670 C C . HIS A 1 84 ? -9.416 -3.774 3.852 1.00 92.44 84 HIS A C 1
ATOM 672 O O . HIS A 1 84 ? -10.587 -3.899 4.215 1.00 92.44 84 HIS A O 1
ATOM 678 N N . SER A 1 85 ? -8.604 -2.888 4.439 1.00 93.25 85 SER A N 1
ATOM 679 C CA . SER A 1 85 ? -9.096 -1.943 5.451 1.00 93.25 85 SER A CA 1
ATOM 680 C C . SER A 1 85 ? -9.997 -0.854 4.874 1.00 93.25 85 SER A C 1
ATOM 682 O O . SER A 1 85 ? -10.754 -0.225 5.617 1.00 93.25 85 SER A O 1
ATOM 684 N N . GLY A 1 86 ? -9.943 -0.653 3.553 1.00 94.38 86 GLY A N 1
ATOM 685 C CA . GLY A 1 86 ? -10.587 0.465 2.882 1.00 94.38 86 GLY A CA 1
ATOM 686 C C . GLY A 1 86 ? -9.849 1.786 3.088 1.00 94.38 86 GLY A C 1
ATOM 687 O O . GLY A 1 86 ? -10.408 2.827 2.771 1.00 94.38 86 GLY A O 1
ATOM 688 N N . VAL A 1 87 ? -8.618 1.775 3.604 1.00 95.69 87 VAL A N 1
ATOM 689 C CA . VAL A 1 87 ? -7.763 2.965 3.689 1.00 95.69 87 VAL A CA 1
ATOM 690 C C . VAL A 1 87 ? -6.824 3.012 2.483 1.00 95.69 87 VAL A C 1
ATOM 692 O O . VAL A 1 87 ? -6.274 1.973 2.108 1.00 95.69 87 VAL A O 1
ATOM 695 N N . PRO A 1 88 ? -6.613 4.185 1.856 1.00 96.75 88 PRO A N 1
ATOM 696 C CA . PRO A 1 88 ? -5.625 4.333 0.797 1.00 96.75 88 PRO A CA 1
ATOM 697 C C . PRO A 1 88 ? -4.231 3.852 1.216 1.00 96.75 88 PRO A C 1
ATOM 699 O O . PRO A 1 88 ? -3.698 4.272 2.244 1.00 96.75 88 PRO A O 1
ATOM 702 N N . VAL A 1 89 ? -3.619 3.001 0.390 1.00 97.25 89 VAL A N 1
ATOM 703 C CA . VAL A 1 89 ? -2.281 2.450 0.643 1.00 97.25 89 VAL A CA 1
ATOM 704 C C . VAL A 1 89 ? -1.290 3.039 -0.350 1.00 97.25 89 VAL A C 1
ATOM 706 O O . VAL A 1 89 ? -1.501 2.943 -1.555 1.00 97.25 89 VAL A O 1
ATOM 709 N N . LEU A 1 90 ? -0.205 3.624 0.137 1.00 97.31 90 LEU A N 1
ATOM 710 C CA . LEU A 1 90 ? 0.913 4.107 -0.654 1.00 97.31 90 LEU A CA 1
ATOM 711 C C . LEU A 1 90 ? 2.016 3.040 -0.684 1.00 97.31 90 LEU A C 1
ATOM 713 O O . LEU A 1 90 ? 2.541 2.659 0.362 1.00 97.31 90 LEU A O 1
ATOM 717 N N . VAL A 1 91 ? 2.360 2.541 -1.871 1.00 96.50 91 VAL A N 1
ATOM 718 C CA . VAL A 1 91 ? 3.266 1.388 -2.034 1.00 96.50 91 VAL A CA 1
ATOM 719 C C . VAL A 1 91 ? 4.601 1.814 -2.647 1.00 96.50 91 VAL A C 1
ATOM 721 O O . VAL A 1 91 ? 4.624 2.493 -3.668 1.00 96.50 91 VAL A O 1
ATOM 724 N N . GLU A 1 92 ? 5.722 1.383 -2.073 1.00 95.56 92 GLU A N 1
ATOM 725 C CA . GLU A 1 92 ? 7.039 1.566 -2.696 1.00 95.56 92 GLU A CA 1
ATOM 726 C C . GLU A 1 92 ? 7.152 0.674 -3.948 1.00 95.56 92 GLU A C 1
ATOM 728 O O . GLU A 1 92 ? 7.204 -0.552 -3.842 1.00 95.56 92 GLU A O 1
ATOM 733 N N . ALA A 1 93 ? 7.193 1.261 -5.145 1.00 94.56 93 ALA A N 1
ATOM 734 C CA . ALA A 1 93 ? 7.209 0.572 -6.437 1.00 94.56 93 ALA A CA 1
ATOM 735 C C . ALA A 1 93 ? 8.590 -0.011 -6.781 1.00 94.56 93 ALA A C 1
ATOM 737 O O . ALA A 1 93 ? 9.213 0.330 -7.787 1.00 94.56 93 ALA A O 1
ATOM 738 N N . ARG A 1 94 ? 9.060 -0.941 -5.949 1.00 90.88 94 ARG A N 1
ATOM 739 C CA . ARG A 1 94 ? 10.367 -1.588 -6.081 1.00 90.88 94 ARG A CA 1
ATOM 740 C C . ARG A 1 94 ? 10.243 -3.110 -6.087 1.00 90.88 94 ARG A C 1
ATOM 742 O O . ARG A 1 94 ? 9.404 -3.683 -5.393 1.00 90.88 94 ARG A O 1
ATOM 749 N N . GLY A 1 95 ? 11.077 -3.790 -6.878 1.00 89.31 95 GLY A N 1
ATOM 750 C CA . GLY A 1 95 ? 11.112 -5.257 -6.945 1.00 89.31 95 GLY A CA 1
ATOM 751 C C . GLY A 1 95 ? 9.731 -5.874 -7.212 1.00 89.31 95 GLY A C 1
ATOM 752 O O . GLY A 1 95 ? 9.064 -5.503 -8.172 1.00 89.31 95 GLY A O 1
ATOM 753 N N . VAL A 1 96 ? 9.286 -6.783 -6.334 1.00 90.00 96 VAL A N 1
ATOM 754 C CA . VAL A 1 96 ? 7.971 -7.451 -6.444 1.00 90.00 96 VAL A CA 1
ATOM 755 C C . VAL A 1 96 ? 6.810 -6.452 -6.361 1.00 90.00 96 VAL A C 1
ATOM 757 O O . VAL A 1 96 ? 5.798 -6.648 -7.026 1.00 90.00 96 VAL A O 1
ATOM 760 N N . PHE A 1 97 ? 6.950 -5.358 -5.604 1.00 91.81 97 PHE A N 1
ATOM 761 C CA . PHE A 1 97 ? 5.933 -4.304 -5.574 1.00 91.81 97 PHE A CA 1
ATOM 762 C C . PHE A 1 97 ? 5.883 -3.494 -6.861 1.00 91.81 97 PHE A C 1
ATOM 764 O O . PHE A 1 97 ? 4.798 -3.113 -7.276 1.00 91.81 97 PHE A O 1
ATOM 771 N N . GLY A 1 98 ? 7.018 -3.288 -7.531 1.00 91.25 98 GLY A N 1
ATOM 772 C CA . GLY A 1 98 ? 7.034 -2.684 -8.864 1.00 91.25 98 GLY A CA 1
ATOM 773 C C . GLY A 1 98 ? 6.239 -3.520 -9.871 1.00 91.25 98 GLY A C 1
ATOM 774 O O . GLY A 1 98 ? 5.412 -2.980 -10.604 1.00 91.25 98 GLY A O 1
ATOM 775 N N . THR A 1 99 ? 6.424 -4.845 -9.853 1.00 91.50 99 THR A N 1
ATOM 776 C CA . THR A 1 99 ? 5.636 -5.777 -10.674 1.00 91.50 99 THR A CA 1
ATOM 777 C C . THR A 1 99 ? 4.151 -5.726 -10.315 1.00 91.50 99 THR A C 1
ATOM 779 O O . THR A 1 99 ? 3.333 -5.509 -11.199 1.00 91.50 99 THR A O 1
ATOM 782 N N . PHE A 1 100 ? 3.809 -5.814 -9.026 1.00 92.38 100 PHE A N 1
ATOM 783 C CA . PHE A 1 100 ? 2.428 -5.719 -8.537 1.00 92.38 100 PHE A CA 1
ATOM 784 C C . PHE A 1 100 ? 1.739 -4.409 -8.959 1.00 92.38 100 PHE A C 1
ATOM 786 O O . PHE A 1 100 ? 0.623 -4.423 -9.475 1.00 92.38 100 PHE A O 1
ATOM 793 N N . VAL A 1 101 ? 2.415 -3.268 -8.785 1.00 94.31 101 VAL A N 1
ATOM 794 C CA . VAL A 1 101 ? 1.911 -1.945 -9.184 1.00 94.31 101 VAL A CA 1
ATOM 795 C C . VAL A 1 101 ? 1.651 -1.894 -10.688 1.00 94.31 101 VAL A C 1
ATOM 797 O O . VAL A 1 101 ? 0.640 -1.334 -11.109 1.00 94.31 101 VAL A O 1
ATOM 800 N N . LYS A 1 102 ? 2.537 -2.486 -11.497 1.00 93.19 102 LYS A N 1
ATOM 801 C CA . LYS A 1 102 ? 2.388 -2.547 -12.953 1.00 93.19 102 LYS A CA 1
ATOM 802 C C . LYS A 1 102 ? 1.232 -3.456 -13.374 1.00 93.19 102 LYS A C 1
ATOM 804 O O . LYS A 1 102 ? 0.419 -3.035 -14.185 1.00 93.19 102 LYS A O 1
ATOM 809 N N . GLU A 1 103 ? 1.158 -4.668 -12.829 1.00 93.69 103 GLU A N 1
ATOM 810 C CA . GLU A 1 103 ? 0.144 -5.677 -13.171 1.00 93.69 103 GLU A CA 1
ATOM 811 C C . GLU A 1 103 ? -1.276 -5.215 -12.834 1.00 93.69 103 GLU A C 1
ATOM 813 O O . GLU A 1 103 ? -2.193 -5.417 -13.624 1.00 93.69 103 GLU A O 1
ATOM 818 N N . HIS A 1 104 ? -1.455 -4.549 -11.692 1.00 94.88 104 HIS A N 1
ATOM 819 C CA . HIS A 1 104 ? -2.765 -4.060 -11.254 1.00 94.88 104 HIS A CA 1
ATOM 820 C C . HIS A 1 104 ? -3.036 -2.590 -11.609 1.00 94.88 104 HIS A C 1
ATOM 822 O O . HIS A 1 104 ? -4.083 -2.040 -11.245 1.00 94.88 104 HIS A O 1
ATOM 828 N N . GLU A 1 105 ? -2.088 -1.944 -12.290 1.00 94.88 105 GLU A N 1
ATOM 829 C CA . GLU A 1 105 ? -2.106 -0.516 -12.615 1.00 94.88 105 GLU A CA 1
ATOM 830 C C . GLU A 1 105 ? -2.422 0.368 -11.398 1.00 94.88 105 GLU A C 1
ATOM 832 O O . GLU A 1 105 ? -3.197 1.324 -11.478 1.00 94.88 105 GLU A O 1
ATOM 837 N N . TYR A 1 106 ? -1.848 0.031 -10.241 1.00 95.81 106 TYR A N 1
ATOM 838 C CA . TYR A 1 106 ? -2.204 0.673 -8.982 1.00 95.81 106 TYR A CA 1
ATOM 839 C C . TYR A 1 106 ? -1.663 2.117 -8.920 1.00 95.81 106 TYR A C 1
ATOM 841 O O . TYR A 1 106 ? -0.449 2.322 -9.006 1.00 95.81 106 TYR A O 1
ATOM 849 N N . PRO A 1 107 ? -2.522 3.144 -8.759 1.00 95.06 107 PRO A N 1
ATOM 850 C CA . PRO A 1 107 ? -2.104 4.535 -8.947 1.00 95.06 107 PRO A CA 1
ATOM 851 C C . PRO A 1 107 ? -1.280 5.107 -7.790 1.00 95.06 107 PRO A C 1
ATOM 853 O O . PRO A 1 107 ? -0.628 6.130 -7.963 1.00 95.06 107 PRO A O 1
ATOM 856 N N . CYS A 1 108 ? -1.291 4.471 -6.618 1.00 96.00 108 CYS A N 1
ATOM 857 C CA . CYS A 1 108 ? -0.811 5.094 -5.383 1.00 96.00 108 CYS A CA 1
ATOM 858 C C . CYS A 1 108 ? 0.490 4.446 -4.942 1.00 96.00 108 CYS A C 1
ATOM 860 O O . CYS A 1 108 ? 0.546 3.606 -4.043 1.00 96.00 108 CYS A O 1
ATOM 862 N N . HIS A 1 109 ? 1.546 4.820 -5.652 1.00 96.56 109 HIS A N 1
ATOM 863 C CA . HIS A 1 109 ? 2.878 4.296 -5.442 1.00 96.56 109 HIS A CA 1
ATOM 864 C C . HIS A 1 109 ? 3.927 5.404 -5.495 1.00 96.56 109 HIS A C 1
ATOM 866 O O . HIS A 1 109 ? 3.691 6.483 -6.032 1.00 96.56 109 HIS A O 1
ATOM 872 N N . PHE A 1 110 ? 5.086 5.127 -4.916 1.00 96.75 110 PHE A N 1
ATOM 873 C CA . PHE A 1 110 ? 6.235 6.026 -4.899 1.00 96.75 110 PHE A CA 1
ATOM 874 C C . PHE A 1 110 ? 7.516 5.238 -5.153 1.00 96.75 110 PHE A C 1
ATOM 876 O O . PHE A 1 110 ? 7.529 4.010 -5.066 1.00 96.75 110 PHE A O 1
ATOM 883 N N . TYR A 1 111 ? 8.596 5.941 -5.455 1.00 95.81 111 TYR A N 1
ATOM 884 C CA . TYR A 1 111 ? 9.910 5.360 -5.705 1.00 95.81 111 TYR A CA 1
ATOM 885 C C . TYR A 1 111 ? 10.924 5.909 -4.703 1.00 95.81 111 TYR A C 1
ATOM 887 O O . TYR A 1 111 ? 10.770 7.025 -4.205 1.00 95.81 111 TYR A O 1
ATOM 895 N N . SER A 1 112 ? 11.976 5.136 -4.422 1.00 92.81 112 SER A N 1
ATOM 896 C CA . SER A 1 112 ? 13.142 5.681 -3.726 1.00 92.81 112 SER A CA 1
ATOM 897 C C . SER A 1 112 ? 13.931 6.604 -4.660 1.00 92.81 112 SER A C 1
ATOM 899 O O . SER A 1 112 ? 13.908 6.417 -5.880 1.00 92.81 112 SER A O 1
ATOM 901 N N . ASP A 1 113 ? 14.702 7.541 -4.106 1.00 91.94 113 ASP A N 1
ATOM 902 C CA . ASP A 1 113 ? 15.570 8.424 -4.902 1.00 91.94 113 ASP A CA 1
ATOM 903 C C . ASP A 1 113 ? 16.527 7.629 -5.802 1.00 91.94 113 ASP A C 1
ATOM 905 O O . ASP A 1 113 ? 16.777 7.987 -6.954 1.00 91.94 113 ASP A O 1
ATOM 909 N N . SER A 1 114 ? 17.017 6.492 -5.296 1.00 90.94 114 SER A N 1
ATOM 910 C CA . SER A 1 114 ? 17.897 5.603 -6.053 1.00 90.94 114 SER A CA 1
ATOM 911 C C . SER A 1 114 ? 17.200 4.948 -7.248 1.00 90.94 114 SER A C 1
ATOM 913 O O . SER A 1 114 ? 17.798 4.846 -8.319 1.00 90.94 114 SER A O 1
ATOM 915 N N . ASP A 1 115 ? 15.934 4.549 -7.097 1.00 91.12 115 ASP A N 1
ATOM 916 C CA . ASP A 1 115 ? 15.159 3.961 -8.192 1.00 91.12 115 ASP A CA 1
ATOM 917 C C . ASP A 1 115 ? 14.772 5.038 -9.215 1.00 91.12 115 ASP A C 1
ATOM 919 O O . ASP A 1 115 ? 14.842 4.793 -10.417 1.00 91.12 115 ASP A O 1
ATOM 923 N N . LEU A 1 116 ? 14.433 6.254 -8.767 1.00 90.94 116 LEU A N 1
ATOM 924 C CA . LEU A 1 116 ? 14.158 7.384 -9.661 1.00 90.94 116 LEU A CA 1
ATOM 925 C C . LEU A 1 116 ? 15.367 7.725 -10.533 1.00 90.94 116 LEU A C 1
ATOM 927 O O . LEU A 1 116 ? 15.207 7.925 -11.736 1.00 90.94 116 LEU A O 1
ATOM 931 N N . ALA A 1 117 ? 16.571 7.738 -9.956 1.00 90.06 117 ALA A N 1
ATOM 932 C CA . ALA A 1 117 ? 17.802 7.979 -10.704 1.00 90.06 117 ALA A CA 1
ATOM 933 C C . ALA A 1 117 ? 18.054 6.894 -11.767 1.00 90.06 117 ALA A C 1
ATOM 935 O O . ALA A 1 117 ? 18.412 7.208 -12.903 1.00 90.06 117 ALA A O 1
ATOM 936 N N . GLN A 1 118 ? 17.820 5.620 -11.429 1.00 89.44 118 GLN A N 1
ATOM 937 C CA . GLN A 1 118 ? 17.951 4.506 -12.376 1.00 89.44 118 GLN A CA 1
ATOM 938 C C . GLN A 1 118 ? 16.926 4.593 -13.508 1.00 89.44 118 GLN A C 1
ATOM 940 O O . GLN A 1 118 ? 17.272 4.399 -14.673 1.00 89.44 118 GLN A O 1
ATOM 945 N N . LEU A 1 119 ? 15.676 4.916 -13.179 1.00 87.50 119 LEU A N 1
ATOM 946 C CA . LEU A 1 119 ? 14.613 5.086 -14.162 1.00 87.50 119 LEU A CA 1
ATOM 947 C C . LEU A 1 119 ? 14.881 6.282 -15.085 1.00 87.50 119 LEU A C 1
ATOM 949 O O . LEU A 1 119 ? 14.682 6.172 -16.290 1.00 87.50 119 LEU A O 1
ATOM 953 N N . ALA A 1 120 ? 15.388 7.396 -14.553 1.00 86.94 120 ALA A N 1
ATOM 954 C CA . ALA A 1 120 ? 15.780 8.553 -15.355 1.00 86.94 120 ALA A CA 1
ATOM 955 C C . ALA A 1 120 ? 16.939 8.226 -16.313 1.00 86.94 120 ALA A C 1
ATOM 957 O O . ALA A 1 120 ? 16.913 8.631 -17.474 1.00 86.94 120 ALA A O 1
ATOM 958 N N . ALA A 1 121 ? 17.930 7.451 -15.860 1.00 86.56 121 ALA A N 1
ATOM 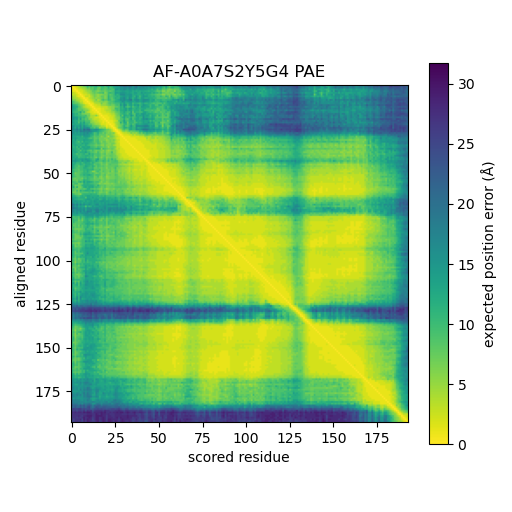959 C CA . ALA A 1 121 ? 19.019 6.983 -16.715 1.00 86.56 121 ALA A CA 1
ATOM 960 C C . ALA A 1 121 ? 18.520 6.035 -17.822 1.00 86.56 121 ALA A C 1
ATOM 962 O O . ALA A 1 121 ? 18.962 6.136 -18.967 1.00 86.56 121 ALA A O 1
ATOM 963 N N . ALA A 1 122 ? 17.576 5.144 -17.502 1.00 85.56 122 ALA A N 1
ATOM 964 C CA . ALA A 1 122 ? 16.955 4.247 -18.475 1.00 85.56 122 ALA A CA 1
ATOM 965 C C . ALA A 1 122 ? 16.119 5.010 -19.515 1.00 85.56 122 ALA A C 1
ATOM 967 O O . ALA A 1 122 ? 16.188 4.698 -20.703 1.00 85.56 122 ALA A O 1
ATOM 968 N N . ASP A 1 123 ? 15.369 6.031 -19.097 1.00 84.31 123 ASP A N 1
ATOM 969 C CA . ASP A 1 123 ? 14.623 6.889 -20.021 1.00 84.31 123 ASP A CA 1
ATOM 970 C C . ASP A 1 123 ? 15.569 7.660 -20.944 1.00 84.31 123 ASP A C 1
ATOM 972 O O . ASP A 1 123 ? 15.338 7.708 -22.148 1.00 84.31 123 ASP A O 1
ATOM 976 N N . ALA A 1 124 ? 16.663 8.214 -20.409 1.00 83.19 124 ALA A N 1
ATOM 977 C CA . ALA A 1 124 ? 17.668 8.916 -21.205 1.00 83.19 124 ALA A CA 1
ATOM 978 C C . ALA A 1 124 ? 18.321 7.998 -22.253 1.00 83.19 124 ALA A C 1
ATOM 980 O O . ALA A 1 124 ? 18.571 8.429 -23.378 1.00 83.19 124 ALA A O 1
ATOM 981 N N . ALA A 1 125 ? 18.541 6.723 -21.915 1.00 82.62 125 ALA A N 1
ATOM 982 C CA . ALA A 1 125 ? 19.036 5.720 -22.856 1.00 82.62 125 ALA A CA 1
ATOM 983 C C . ALA A 1 125 ? 18.011 5.366 -23.954 1.00 82.62 125 ALA A C 1
ATOM 985 O O . ALA A 1 125 ? 18.400 5.040 -25.073 1.00 82.62 125 ALA A O 1
ATOM 986 N N . ASN A 1 126 ? 16.713 5.462 -23.651 1.00 79.06 126 ASN A N 1
ATOM 987 C CA . ASN A 1 126 ? 15.608 5.121 -24.555 1.00 79.06 126 ASN A CA 1
ATOM 988 C C . ASN A 1 126 ? 14.982 6.340 -25.265 1.00 79.06 126 ASN A C 1
ATOM 990 O O . ASN A 1 126 ? 14.033 6.183 -26.035 1.00 79.06 126 ASN A O 1
ATOM 994 N N . ALA A 1 127 ? 15.508 7.550 -25.042 1.00 67.25 127 ALA A N 1
ATOM 995 C CA . ALA A 1 127 ? 14.954 8.825 -25.510 1.00 67.25 127 ALA A CA 1
ATOM 996 C C . ALA A 1 127 ? 14.933 9.010 -27.044 1.00 67.25 127 ALA A C 1
ATOM 998 O O . ALA A 1 127 ? 14.489 10.044 -27.541 1.00 67.25 127 ALA A O 1
ATOM 999 N N . THR A 1 128 ? 15.383 8.020 -27.818 1.00 64.81 128 THR A N 1
ATOM 1000 C CA . THR A 1 128 ? 15.255 7.987 -29.282 1.00 64.81 128 THR A CA 1
ATOM 1001 C C . THR A 1 128 ? 13.836 7.664 -29.765 1.00 64.81 128 THR A C 1
ATOM 1003 O O . THR A 1 128 ? 13.548 7.859 -30.944 1.00 64.81 128 THR A O 1
ATOM 1006 N N . ALA A 1 129 ? 12.926 7.240 -28.879 1.00 61.31 129 ALA A N 1
ATOM 1007 C CA . ALA A 1 129 ? 11.503 7.084 -29.174 1.00 61.31 129 ALA A CA 1
ATOM 1008 C C . ALA A 1 129 ? 10.682 8.129 -28.397 1.00 61.31 129 ALA A C 1
ATOM 1010 O O . ALA A 1 129 ? 10.604 8.103 -27.173 1.00 61.31 129 ALA A O 1
ATOM 1011 N N . SER A 1 130 ? 10.068 9.053 -29.130 1.00 53.16 130 SER A N 1
ATOM 1012 C CA . SER A 1 130 ? 9.302 10.236 -28.710 1.00 53.16 130 SER A CA 1
ATOM 1013 C C . SER A 1 130 ? 7.987 9.954 -27.955 1.00 53.16 130 SER A C 1
ATOM 1015 O O . SER A 1 130 ? 6.953 10.562 -28.230 1.00 53.16 130 SER A O 1
ATOM 1017 N N . ALA A 1 131 ? 7.998 9.051 -26.976 1.00 60.47 131 ALA A N 1
ATOM 1018 C CA . ALA A 1 131 ? 6.864 8.819 -26.092 1.00 60.47 131 ALA A CA 1
ATOM 1019 C C . ALA A 1 131 ? 6.977 9.703 -24.841 1.00 60.47 131 ALA A C 1
ATOM 1021 O O . ALA A 1 131 ? 7.957 9.630 -24.100 1.00 60.47 131 ALA A O 1
ATOM 1022 N N . ALA A 1 132 ? 5.963 10.537 -24.595 1.00 57.00 132 ALA A N 1
ATOM 1023 C CA . ALA A 1 132 ? 5.841 11.274 -23.342 1.00 57.00 132 ALA A CA 1
ATOM 1024 C C . ALA A 1 132 ? 5.891 10.305 -22.137 1.00 57.00 132 ALA A C 1
ATOM 1026 O O . ALA A 1 132 ? 5.364 9.188 -22.232 1.00 57.00 132 ALA A O 1
ATOM 1027 N N . PRO A 1 133 ? 6.502 10.701 -21.005 1.00 55.53 133 PRO A N 1
ATOM 1028 C CA . PRO A 1 133 ? 6.579 9.850 -19.823 1.00 55.53 133 PRO A CA 1
ATOM 1029 C C . PRO A 1 133 ? 5.171 9.458 -19.366 1.00 55.53 133 PRO A C 1
ATOM 1031 O O . PRO A 1 133 ? 4.298 10.301 -19.172 1.00 55.53 133 PRO A O 1
ATOM 1034 N N . THR A 1 134 ? 4.941 8.152 -19.244 1.00 65.50 134 THR A N 1
ATOM 1035 C CA . THR A 1 134 ? 3.592 7.574 -19.283 1.00 65.50 134 THR A CA 1
ATOM 1036 C C . THR A 1 134 ? 2.834 7.658 -17.955 1.00 65.50 134 THR A C 1
ATOM 1038 O O . THR A 1 134 ? 1.622 7.481 -17.966 1.00 65.50 134 THR A O 1
ATOM 1041 N N . LYS A 1 135 ? 3.487 7.956 -16.820 1.00 70.25 135 LYS A N 1
ATOM 1042 C CA . LYS A 1 135 ? 2.856 8.224 -15.508 1.00 70.25 135 LYS A CA 1
ATOM 1043 C C . LYS A 1 135 ? 3.778 9.100 -14.640 1.00 70.25 135 LYS A C 1
ATOM 1045 O O . LYS A 1 135 ? 4.999 8.995 -14.790 1.00 70.25 135 LYS A O 1
ATOM 1050 N N . PRO A 1 136 ? 3.239 9.943 -13.739 1.00 80.81 136 PRO A N 1
ATOM 1051 C CA . PRO A 1 136 ? 4.061 10.704 -12.803 1.00 80.81 136 PRO A CA 1
ATOM 1052 C C . PRO A 1 136 ? 4.822 9.757 -11.862 1.00 80.81 136 PRO A C 1
ATOM 1054 O O . PRO A 1 136 ? 4.257 8.795 -11.347 1.00 80.81 136 PRO A O 1
ATOM 1057 N N . ARG A 1 137 ? 6.118 10.021 -11.659 1.00 91.50 137 ARG A N 1
ATOM 1058 C CA . ARG A 1 137 ? 6.969 9.298 -10.705 1.00 91.50 137 ARG A CA 1
ATOM 1059 C C . ARG A 1 137 ? 7.179 10.187 -9.486 1.00 91.50 137 ARG A C 1
ATOM 1061 O O . ARG A 1 137 ? 7.744 11.268 -9.622 1.00 91.50 137 ARG A O 1
ATOM 1068 N N . TRP A 1 138 ? 6.712 9.735 -8.327 1.00 95.06 138 TRP A N 1
ATOM 1069 C CA . TRP A 1 138 ? 6.771 10.503 -7.084 1.00 95.06 138 TRP A CA 1
ATOM 1070 C C . TRP A 1 138 ? 7.819 9.947 -6.120 1.00 95.06 138 TRP A C 1
ATOM 1072 O O . TRP A 1 138 ? 7.951 8.726 -5.983 1.00 95.06 138 TRP A O 1
ATOM 1082 N N . THR A 1 139 ? 8.514 10.840 -5.409 1.00 96.25 139 THR A N 1
ATOM 1083 C CA . THR A 1 139 ? 9.173 10.487 -4.139 1.00 96.25 139 THR A CA 1
ATOM 1084 C C . THR A 1 139 ? 8.118 10.228 -3.060 1.00 96.25 139 THR A C 1
ATOM 1086 O O . THR A 1 139 ? 6.936 10.544 -3.244 1.00 96.25 139 THR A O 1
ATOM 1089 N N . LEU A 1 140 ? 8.522 9.681 -1.910 1.00 95.44 140 LEU A N 1
ATOM 1090 C CA . LEU A 1 140 ? 7.609 9.485 -0.780 1.00 95.44 140 LEU A CA 1
ATOM 1091 C C . LEU A 1 140 ? 6.954 10.805 -0.346 1.00 95.44 140 LEU A C 1
ATOM 1093 O O . LEU A 1 140 ? 5.743 10.862 -0.146 1.00 95.44 140 LEU A O 1
ATOM 1097 N N . GLU A 1 141 ? 7.734 11.875 -0.225 1.00 95.25 141 GLU A N 1
ATOM 1098 C CA . GLU A 1 141 ? 7.266 13.186 0.226 1.00 95.25 141 GLU A CA 1
ATOM 1099 C C . GLU A 1 141 ? 6.257 13.773 -0.758 1.00 95.25 141 GLU A C 1
ATOM 1101 O O . GLU A 1 141 ? 5.198 14.245 -0.343 1.00 95.25 141 GLU A O 1
ATOM 1106 N N . GLN A 1 142 ? 6.553 13.702 -2.058 1.00 96.31 142 GLN A N 1
ATOM 1107 C CA . GLN A 1 142 ? 5.652 14.166 -3.113 1.00 96.31 142 GLN A CA 1
ATOM 1108 C C . GLN A 1 142 ? 4.346 13.376 -3.104 1.00 96.31 142 GLN A C 1
ATOM 1110 O O . GLN A 1 142 ? 3.268 13.966 -3.094 1.00 96.31 142 GLN A O 1
ATOM 1115 N N . ALA A 1 143 ? 4.436 12.049 -3.027 1.00 96.31 143 ALA A N 1
ATOM 1116 C CA . ALA A 1 143 ? 3.270 11.186 -2.964 1.00 96.31 143 ALA A CA 1
ATOM 1117 C C . ALA A 1 143 ? 2.423 11.467 -1.712 1.00 96.31 143 ALA A C 1
ATOM 1119 O O . ALA A 1 143 ? 1.201 11.520 -1.794 1.00 96.31 143 ALA A O 1
ATOM 1120 N N . LEU A 1 144 ? 3.041 11.719 -0.554 1.00 95.50 144 LEU A N 1
ATOM 1121 C CA . LEU A 1 144 ? 2.321 12.114 0.659 1.00 95.50 144 LEU A CA 1
ATOM 1122 C C . LEU A 1 144 ? 1.659 13.489 0.530 1.00 95.50 144 LEU A C 1
ATOM 1124 O O . LEU A 1 144 ? 0.586 13.690 1.097 1.00 95.50 144 LEU A O 1
ATOM 1128 N N . VAL A 1 145 ? 2.280 14.443 -0.168 1.00 96.12 145 VAL A N 1
ATOM 1129 C CA . VAL A 1 145 ? 1.661 15.744 -0.459 1.00 96.12 145 VAL A CA 1
ATOM 1130 C C . VAL A 1 145 ? 0.443 15.550 -1.355 1.00 96.12 145 VAL A C 1
ATOM 1132 O O . VAL A 1 145 ? -0.639 15.986 -0.967 1.00 96.12 145 VAL A O 1
ATOM 1135 N N . GLU A 1 146 ? 0.580 14.820 -2.463 1.00 95.75 146 GLU A N 1
ATOM 1136 C CA . GLU A 1 146 ? -0.528 14.488 -3.369 1.00 95.75 146 GLU A CA 1
ATOM 1137 C C . GLU A 1 146 ? -1.660 13.770 -2.635 1.00 95.75 146 GLU A C 1
ATOM 1139 O O . GLU A 1 146 ? -2.822 14.152 -2.733 1.00 95.75 146 GLU A O 1
ATOM 1144 N N . MET A 1 147 ? -1.337 12.788 -1.794 1.00 95.25 147 MET A N 1
ATOM 1145 C CA . MET A 1 147 ? -2.338 12.094 -0.991 1.00 95.25 147 MET A CA 1
ATOM 1146 C C . MET A 1 147 ? -3.059 13.016 -0.007 1.00 95.25 147 MET A C 1
ATOM 1148 O O . MET A 1 147 ? -4.193 12.718 0.351 1.00 95.25 147 MET A O 1
ATOM 1152 N N . LYS A 1 148 ? -2.467 14.132 0.437 1.00 93.62 148 LYS A N 1
ATOM 1153 C CA . LYS A 1 148 ? -3.138 15.113 1.311 1.00 93.62 148 LYS A CA 1
ATOM 1154 C C . LYS A 1 148 ? -3.992 16.097 0.519 1.00 93.62 148 LYS A C 1
ATOM 1156 O O . LYS A 1 148 ? -5.105 16.409 0.946 1.00 93.62 148 LYS A O 1
ATOM 1161 N N . THR A 1 149 ? -3.503 16.573 -0.619 1.00 95.62 149 THR A N 1
ATOM 1162 C CA . THR A 1 149 ? -4.140 17.648 -1.393 1.00 95.62 149 THR A CA 1
ATOM 1163 C C . THR A 1 149 ? -5.168 17.132 -2.396 1.00 95.62 149 THR A C 1
ATOM 1165 O O . THR A 1 149 ? -6.190 17.780 -2.605 1.00 95.62 149 THR A O 1
ATOM 1168 N N . ASN A 1 150 ? -4.952 15.951 -2.972 1.00 96.56 150 ASN A N 1
ATOM 1169 C CA . ASN A 1 150 ? -5.758 15.403 -4.053 1.00 96.56 150 ASN A CA 1
ATOM 1170 C C . ASN A 1 150 ? -6.784 14.379 -3.534 1.00 96.56 150 ASN A C 1
ATOM 1172 O O . ASN A 1 150 ? -6.480 13.210 -3.279 1.00 96.56 150 ASN A O 1
ATOM 1176 N N . TYR A 1 151 ? -8.030 14.827 -3.364 1.00 96.00 151 TYR A N 1
ATOM 1177 C CA . TYR A 1 151 ? -9.127 13.976 -2.892 1.00 96.00 151 TYR A CA 1
ATOM 1178 C C . TYR A 1 151 ? -9.504 12.871 -3.891 1.00 96.00 151 TYR A C 1
ATOM 1180 O O . TYR A 1 151 ? -9.752 11.736 -3.482 1.00 96.00 151 TYR A O 1
ATOM 1188 N N . GLU A 1 152 ? -9.507 13.176 -5.189 1.00 97.50 152 GLU A N 1
ATOM 1189 C CA . GLU A 1 152 ? -9.849 12.213 -6.244 1.00 97.50 152 GLU A CA 1
ATOM 1190 C C . GLU A 1 152 ? -8.824 11.081 -6.324 1.00 97.50 152 GLU A C 1
ATOM 1192 O O . GLU A 1 152 ? -9.191 9.911 -6.483 1.00 97.50 152 GLU A O 1
ATOM 1197 N N . LEU A 1 153 ? -7.539 11.408 -6.139 1.00 95.81 153 LEU A N 1
ATOM 1198 C CA . LEU A 1 153 ? -6.482 10.411 -6.030 1.00 95.81 153 LEU A CA 1
ATOM 1199 C C . LEU A 1 153 ? -6.761 9.469 -4.857 1.00 95.81 153 LEU A C 1
ATOM 1201 O O . LEU A 1 153 ? -6.789 8.261 -5.072 1.00 95.81 153 LEU A O 1
ATOM 1205 N N . ARG A 1 154 ? -7.062 9.990 -3.655 1.00 95.94 154 ARG A N 1
ATOM 1206 C CA . ARG A 1 154 ? -7.383 9.152 -2.481 1.00 95.94 154 ARG A CA 1
ATOM 1207 C C . ARG A 1 154 ? -8.550 8.203 -2.739 1.00 95.94 154 ARG A C 1
ATOM 1209 O O . ARG A 1 154 ? -8.432 7.011 -2.456 1.00 95.94 154 ARG A O 1
ATOM 1216 N N . GLN A 1 155 ? -9.652 8.710 -3.294 1.00 97.00 155 GLN A N 1
ATOM 1217 C CA . GLN A 1 155 ? -10.807 7.877 -3.642 1.00 97.00 155 GLN A CA 1
ATOM 1218 C C . GLN A 1 155 ? -10.433 6.794 -4.659 1.00 97.00 155 GLN A C 1
ATOM 1220 O O . GLN A 1 155 ? -10.849 5.641 -4.534 1.00 97.00 155 GLN A O 1
ATOM 1225 N N . THR A 1 156 ? -9.608 7.145 -5.646 1.00 97.06 156 THR A N 1
ATOM 1226 C CA . THR A 1 156 ? -9.136 6.200 -6.658 1.00 97.06 156 THR A CA 1
ATOM 1227 C C . THR A 1 156 ? -8.221 5.139 -6.043 1.00 97.06 156 THR A C 1
ATOM 1229 O O . THR A 1 156 ? -8.417 3.958 -6.327 1.00 97.06 156 THR A O 1
ATOM 1232 N N . CYS A 1 157 ? -7.287 5.514 -5.160 1.00 96.75 157 CYS A N 1
ATOM 1233 C CA . CYS A 1 157 ? -6.455 4.573 -4.402 1.00 96.75 157 CYS A CA 1
ATOM 1234 C C . CYS A 1 157 ? -7.316 3.585 -3.622 1.00 96.75 157 CYS A C 1
ATOM 1236 O O . CYS A 1 157 ? -7.090 2.382 -3.687 1.00 96.75 157 CYS A O 1
ATOM 1238 N N . GLN A 1 158 ? -8.305 4.099 -2.888 1.00 96.88 158 GLN A N 1
ATOM 1239 C CA . GLN A 1 158 ? -9.184 3.302 -2.044 1.00 96.88 158 GLN A CA 1
ATOM 1240 C C . GLN A 1 158 ? -9.994 2.311 -2.881 1.00 96.88 158 GLN A C 1
ATOM 1242 O O . GLN A 1 158 ? -9.963 1.112 -2.613 1.00 96.88 158 GLN A O 1
ATOM 1247 N N . ARG A 1 159 ? -10.667 2.797 -3.932 1.00 97.81 159 ARG A N 1
ATOM 1248 C CA . ARG A 1 159 ? -11.471 1.962 -4.831 1.00 97.81 159 ARG A CA 1
ATOM 1249 C C . ARG A 1 159 ? -10.619 0.881 -5.493 1.00 97.81 159 ARG A C 1
ATOM 1251 O O . ARG A 1 159 ? -10.955 -0.295 -5.400 1.00 97.81 159 ARG A O 1
ATOM 1258 N N . ARG A 1 160 ? -9.488 1.261 -6.101 1.00 97.50 160 ARG A N 1
ATOM 1259 C CA . ARG A 1 160 ? -8.571 0.304 -6.743 1.00 97.50 160 ARG A CA 1
ATOM 1260 C C . ARG A 1 160 ? -7.976 -0.672 -5.736 1.00 97.50 160 ARG A C 1
ATOM 1262 O O . ARG A 1 160 ? -7.857 -1.846 -6.049 1.00 97.50 160 ARG A O 1
ATOM 1269 N N . GLY A 1 161 ? -7.640 -0.213 -4.533 1.00 96.75 161 GLY A N 1
ATOM 1270 C CA . GLY A 1 161 ? -7.152 -1.066 -3.455 1.00 96.75 161 GLY A CA 1
ATOM 1271 C C . GLY A 1 161 ? -8.155 -2.165 -3.108 1.00 96.75 161 GLY A C 1
ATOM 1272 O O . GLY A 1 161 ? -7.780 -3.331 -3.094 1.00 96.75 161 GLY A O 1
ATOM 1273 N N . ILE A 1 162 ? -9.428 -1.812 -2.912 1.00 96.00 162 ILE A N 1
ATOM 1274 C CA . ILE A 1 162 ? -10.505 -2.774 -2.624 1.00 96.00 162 ILE A CA 1
ATOM 1275 C C . ILE A 1 162 ? -10.722 -3.740 -3.801 1.00 96.00 162 ILE A C 1
ATOM 1277 O O . ILE A 1 162 ? -10.836 -4.949 -3.604 1.00 96.00 162 ILE A O 1
ATOM 1281 N N . GLU A 1 163 ? -10.747 -3.232 -5.037 1.00 95.81 163 GLU A N 1
ATOM 1282 C CA . GLU A 1 163 ? -10.877 -4.067 -6.240 1.00 95.81 163 GLU A CA 1
ATOM 1283 C C . GLU A 1 163 ? -9.747 -5.097 -6.348 1.00 95.81 163 GLU A C 1
ATOM 1285 O O . GLU A 1 163 ? -10.006 -6.270 -6.615 1.00 95.81 163 GLU A O 1
ATOM 1290 N N . ILE A 1 164 ? -8.503 -4.668 -6.115 1.00 95.19 164 ILE A N 1
ATOM 1291 C CA . ILE A 1 164 ? -7.337 -5.552 -6.106 1.00 95.19 164 ILE A CA 1
ATOM 1292 C C . ILE A 1 164 ? -7.467 -6.549 -4.961 1.00 95.19 164 ILE A C 1
ATOM 1294 O O . ILE A 1 164 ? -7.316 -7.745 -5.177 1.00 95.19 164 ILE A O 1
ATOM 1298 N N . SER A 1 165 ? -7.782 -6.088 -3.751 1.00 93.81 165 SER A N 1
ATOM 1299 C CA . SER A 1 165 ? -7.788 -6.934 -2.562 1.00 93.81 165 SER A CA 1
ATOM 1300 C C . SER A 1 165 ? -8.799 -8.079 -2.656 1.00 93.81 165 SER A C 1
ATOM 1302 O O . SER A 1 165 ? -8.493 -9.196 -2.241 1.00 93.81 165 SER A O 1
ATOM 1304 N N . ASN A 1 166 ? -9.945 -7.845 -3.300 1.00 91.06 166 ASN A N 1
ATOM 1305 C CA . ASN A 1 166 ? -10.957 -8.872 -3.556 1.00 91.06 166 ASN A CA 1
ATOM 1306 C C . ASN A 1 166 ? -10.440 -10.041 -4.419 1.00 91.06 166 ASN A C 1
ATOM 1308 O O . ASN A 1 166 ? -10.899 -11.175 -4.256 1.00 91.06 166 ASN A O 1
ATOM 1312 N N . GLN A 1 167 ? -9.446 -9.803 -5.283 1.00 89.75 167 GLN A N 1
ATOM 1313 C CA . GLN A 1 167 ? -8.806 -10.847 -6.101 1.00 89.75 167 GLN A CA 1
ATOM 1314 C C . GLN A 1 167 ? -7.928 -11.791 -5.266 1.00 89.75 167 GLN A C 1
ATOM 1316 O O . GLN A 1 167 ? -7.636 -12.905 -5.691 1.00 89.75 167 GLN A O 1
ATOM 1321 N N . PHE A 1 168 ? -7.541 -11.372 -4.060 1.00 87.94 168 PHE A N 1
ATOM 1322 C CA . PHE A 1 168 ? -6.710 -12.134 -3.128 1.00 87.94 168 PHE A CA 1
ATOM 1323 C C . PHE A 1 168 ? -7.517 -12.705 -1.953 1.00 87.94 168 PHE A C 1
ATOM 1325 O O . PHE A 1 168 ? -6.952 -13.022 -0.903 1.00 87.94 168 PHE A O 1
ATOM 1332 N N . SER A 1 169 ? -8.840 -12.827 -2.094 1.00 82.19 169 SER A N 1
ATOM 1333 C CA . SER A 1 169 ? -9.665 -13.420 -1.044 1.00 82.19 169 SER A CA 1
ATOM 1334 C C . SER A 1 169 ? -9.284 -14.893 -0.803 1.00 82.19 169 SER A C 1
ATOM 1336 O O . SER A 1 169 ? -8.916 -15.603 -1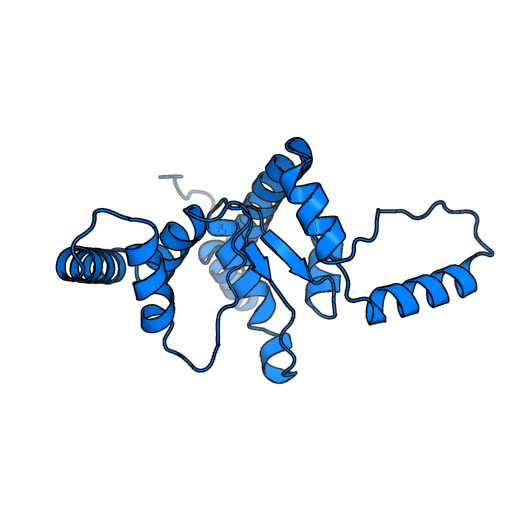.746 1.00 82.19 169 SER A O 1
ATOM 1338 N N . PRO A 1 170 ? -9.402 -15.406 0.439 1.00 78.62 170 PRO A N 1
ATOM 1339 C CA . PRO A 1 170 ? -9.137 -16.816 0.732 1.00 78.62 170 PRO A CA 1
ATOM 1340 C C . PRO A 1 170 ? -9.943 -17.780 -0.145 1.00 78.62 170 PRO A C 1
ATOM 1342 O O . PRO A 1 170 ? -9.443 -18.844 -0.495 1.00 78.62 170 PRO A O 1
ATOM 1345 N N . SER A 1 171 ? -11.162 -17.390 -0.538 1.00 81.25 171 SER A N 1
ATOM 1346 C CA . SER A 1 171 ? -11.997 -18.167 -1.458 1.00 81.25 171 SER A CA 1
ATOM 1347 C C . SER A 1 171 ? -11.353 -18.288 -2.843 1.00 81.25 171 SER A C 1
ATOM 1349 O O . SER A 1 171 ? -11.195 -19.400 -3.336 1.00 81.25 171 SER A O 1
ATOM 1351 N N . MET A 1 172 ? -10.883 -17.178 -3.425 1.00 80.38 172 MET A N 1
ATOM 1352 C CA . MET A 1 172 ? -10.188 -17.181 -4.721 1.00 80.38 172 MET A CA 1
ATOM 1353 C C . MET A 1 172 ? -8.885 -17.983 -4.674 1.00 80.38 172 MET A C 1
ATOM 1355 O O . MET A 1 172 ? -8.607 -18.773 -5.575 1.00 80.38 172 MET A O 1
ATOM 1359 N N . ILE A 1 173 ? -8.103 -17.831 -3.599 1.00 79.12 173 ILE A N 1
ATOM 1360 C CA . ILE A 1 173 ? -6.865 -18.599 -3.397 1.00 79.12 173 ILE A CA 1
ATOM 1361 C C . ILE A 1 173 ? -7.180 -20.096 -3.273 1.00 79.12 173 ILE A C 1
ATOM 1363 O O . ILE A 1 173 ? -6.523 -20.921 -3.907 1.00 79.12 173 ILE A O 1
ATOM 1367 N N . GLY A 1 174 ? -8.204 -20.449 -2.492 1.00 81.25 174 GLY A N 1
ATOM 1368 C CA . GLY A 1 174 ? -8.665 -21.825 -2.334 1.00 81.25 174 GLY A CA 1
ATOM 1369 C C . GLY A 1 174 ? -9.143 -22.430 -3.653 1.00 81.25 174 GLY A C 1
ATOM 1370 O O . GLY A 1 174 ? -8.732 -23.535 -3.995 1.00 81.25 174 GLY A O 1
ATOM 1371 N N . GLN A 1 175 ? -9.937 -21.695 -4.435 1.00 84.19 175 GLN A N 1
ATOM 1372 C CA . GLN A 1 175 ? -10.390 -22.124 -5.761 1.00 84.19 175 GLN A CA 1
ATOM 1373 C C . GLN A 1 175 ? -9.218 -22.350 -6.721 1.00 84.19 175 GLN A C 1
ATOM 1375 O O . GLN A 1 175 ? -9.154 -23.401 -7.354 1.00 84.19 175 GLN A O 1
ATOM 1380 N N . ALA A 1 176 ? -8.259 -21.422 -6.786 1.00 80.81 176 ALA A N 1
ATOM 1381 C CA . ALA A 1 176 ? -7.070 -21.574 -7.623 1.00 80.81 176 ALA A CA 1
ATOM 1382 C C . ALA A 1 176 ? -6.228 -22.796 -7.212 1.00 80.81 176 ALA A C 1
ATOM 1384 O O . ALA A 1 176 ? -5.735 -23.532 -8.066 1.00 80.81 176 ALA A O 1
ATOM 1385 N N . MET A 1 177 ? -6.097 -23.053 -5.906 1.00 85.56 177 MET A N 1
ATOM 1386 C CA . MET A 1 177 ? -5.403 -24.236 -5.394 1.00 85.56 177 MET A CA 1
ATOM 1387 C C . MET A 1 177 ? -6.143 -25.533 -5.746 1.00 85.56 177 MET A C 1
ATOM 1389 O O . MET A 1 177 ? -5.513 -26.489 -6.191 1.00 85.56 177 MET A O 1
ATOM 1393 N N . LEU A 1 178 ? -7.469 -25.569 -5.590 1.00 87.25 178 LEU A N 1
ATOM 1394 C CA . LEU A 1 178 ? -8.296 -26.720 -5.963 1.00 87.25 178 LEU A CA 1
ATOM 1395 C C . LEU A 1 178 ? -8.198 -27.018 -7.465 1.00 87.25 178 LEU A C 1
ATOM 1397 O O . LEU A 1 178 ? -7.973 -28.168 -7.840 1.00 87.25 178 LEU A O 1
ATOM 1401 N N . GLN A 1 179 ? -8.262 -25.989 -8.313 1.00 87.88 179 GLN A N 1
ATOM 1402 C CA . GLN A 1 179 ? -8.055 -26.121 -9.758 1.00 87.88 179 GLN A CA 1
ATOM 1403 C C . GLN A 1 179 ? -6.664 -26.669 -10.094 1.00 87.88 179 GLN A C 1
ATOM 1405 O O . GLN A 1 179 ? -6.543 -27.576 -10.915 1.00 87.88 179 GLN A O 1
ATOM 1410 N N . ALA A 1 180 ? -5.612 -26.175 -9.432 1.00 87.88 180 ALA A N 1
ATOM 1411 C CA . ALA A 1 180 ? -4.246 -26.662 -9.632 1.00 87.88 180 ALA A CA 1
ATOM 1412 C C . ALA A 1 180 ? -4.065 -28.136 -9.220 1.00 87.88 180 ALA A C 1
ATOM 1414 O O . ALA A 1 180 ? -3.221 -28.833 -9.779 1.00 87.88 180 ALA A O 1
ATOM 1415 N N . LEU A 1 181 ? -4.869 -28.618 -8.268 1.00 91.81 181 LEU A N 1
ATOM 1416 C CA . LEU A 1 181 ? -4.920 -30.023 -7.854 1.00 91.81 181 LEU A CA 1
ATOM 1417 C C . LEU A 1 181 ? -5.824 -30.892 -8.751 1.00 91.81 181 LEU A C 1
ATOM 1419 O O . LEU A 1 181 ? -5.934 -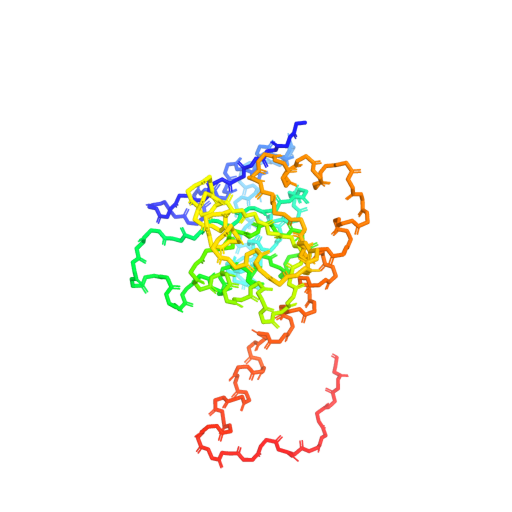32.093 -8.510 1.00 91.81 181 LEU A O 1
ATOM 1423 N N . GLY A 1 182 ? -6.452 -30.313 -9.780 1.00 92.25 182 GLY A N 1
ATOM 1424 C CA . GLY A 1 182 ? -7.298 -31.022 -10.743 1.00 92.25 182 GLY A CA 1
ATOM 1425 C C . GLY A 1 182 ? -8.778 -31.116 -10.363 1.00 92.25 182 GLY A C 1
ATOM 1426 O O . GLY A 1 182 ? -9.517 -31.846 -11.022 1.00 92.25 182 GLY A O 1
ATOM 1427 N N . TYR A 1 183 ? -9.233 -30.397 -9.332 1.00 89.06 183 TYR A N 1
ATOM 1428 C CA . TYR A 1 183 ? -10.657 -30.314 -9.004 1.00 89.06 183 TYR A CA 1
ATOM 1429 C C . TYR A 1 183 ? -11.355 -29.295 -9.915 1.00 89.06 183 TYR A C 1
ATOM 1431 O O . TYR A 1 183 ? -10.927 -28.144 -10.014 1.00 89.06 183 TYR A O 1
ATOM 1439 N N . ASP A 1 184 ? -12.455 -29.701 -10.554 1.00 83.88 184 ASP A N 1
ATOM 1440 C CA . ASP A 1 184 ? -13.288 -28.791 -11.341 1.00 83.88 184 ASP A CA 1
ATOM 1441 C C . ASP A 1 184 ? -14.175 -27.955 -10.410 1.00 83.88 184 ASP A C 1
ATOM 1443 O O . ASP A 1 184 ? -15.097 -28.460 -9.771 1.00 83.88 184 ASP A O 1
ATOM 1447 N N . THR A 1 185 ? -13.880 -26.661 -10.308 1.00 74.12 185 THR A N 1
ATOM 1448 C CA . THR A 1 185 ? -14.646 -25.727 -9.474 1.00 74.12 185 THR A CA 1
ATOM 1449 C C . THR A 1 185 ? -15.848 -25.124 -10.211 1.00 74.12 185 THR A C 1
ATOM 1451 O O . THR A 1 185 ? -16.489 -24.229 -9.665 1.00 74.12 185 THR A O 1
ATOM 1454 N N . LYS A 1 186 ? -16.176 -25.566 -11.437 1.00 68.81 186 LYS A N 1
ATOM 1455 C CA . LYS A 1 186 ? -17.321 -25.069 -12.230 1.00 68.81 186 LYS A CA 1
ATOM 1456 C C . LYS A 1 186 ? -18.685 -25.639 -11.811 1.00 68.81 186 LYS A C 1
ATOM 1458 O O . LYS A 1 186 ? -19.591 -25.720 -12.637 1.00 68.81 186 LYS A O 1
ATOM 1463 N N . GLN A 1 187 ? -18.883 -26.014 -10.548 1.00 56.19 187 GLN A N 1
ATOM 1464 C CA . GLN A 1 187 ? -20.243 -26.272 -10.069 1.00 56.19 187 GLN A CA 1
ATOM 1465 C C . GLN A 1 187 ? -20.952 -24.941 -9.793 1.00 56.19 187 GLN A C 1
ATOM 1467 O O . GLN A 1 187 ? -20.821 -24.334 -8.732 1.00 56.19 187 GLN A O 1
ATOM 1472 N N . GLU A 1 188 ? -21.666 -24.479 -10.819 1.00 53.00 188 GLU A N 1
ATOM 1473 C CA . GLU A 1 188 ? -22.665 -23.413 -10.785 1.00 53.00 188 GLU A CA 1
ATOM 1474 C C . GLU A 1 188 ? -23.627 -23.605 -9.597 1.00 53.00 188 GLU A C 1
ATOM 1476 O O . GLU A 1 188 ? -24.247 -24.660 -9.467 1.00 53.00 188 GLU A O 1
ATOM 1481 N N . GLY A 1 189 ? -23.775 -22.584 -8.739 1.00 53.41 189 GLY A N 1
ATOM 1482 C CA . GLY A 1 189 ? -24.893 -22.529 -7.783 1.00 53.41 189 GLY A CA 1
ATOM 1483 C C . GLY A 1 189 ? -24.614 -22.082 -6.344 1.00 53.41 189 GLY A C 1
ATOM 1484 O O . GLY A 1 189 ? -25.468 -22.310 -5.490 1.00 53.41 189 GLY A O 1
ATOM 1485 N N . ALA A 1 190 ? -23.482 -21.449 -6.021 1.00 43.53 190 ALA A N 1
ATOM 1486 C CA . ALA A 1 190 ? -23.296 -20.898 -4.675 1.00 43.53 190 ALA A CA 1
ATOM 1487 C C . ALA A 1 190 ? -24.0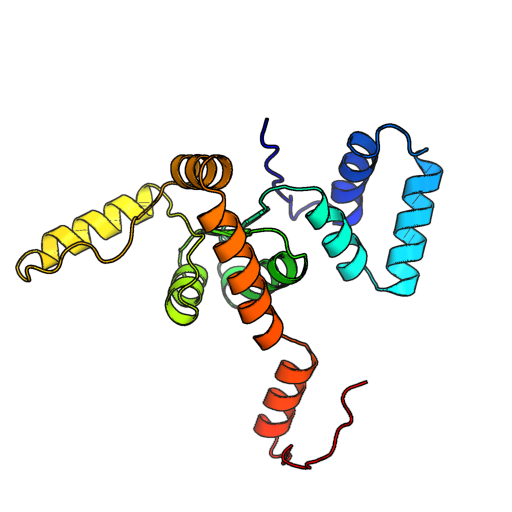57 -19.569 -4.516 1.00 43.53 190 ALA A C 1
ATOM 1489 O O . ALA A 1 190 ? -23.668 -18.535 -5.059 1.00 43.53 190 ALA A O 1
ATOM 1490 N N . VAL A 1 191 ? -25.161 -19.642 -3.772 1.00 48.62 191 VAL A N 1
ATOM 1491 C CA . VAL A 1 191 ? -25.949 -18.520 -3.252 1.00 48.62 191 VAL A CA 1
ATOM 1492 C C . VAL A 1 191 ? -25.015 -17.478 -2.634 1.00 48.62 191 VAL A C 1
ATOM 1494 O O . VAL A 1 191 ? -24.245 -17.783 -1.723 1.00 48.62 191 VAL A O 1
ATOM 1497 N N . VAL A 1 192 ? -25.091 -16.250 -3.144 1.00 39.84 192 VAL A N 1
ATOM 1498 C CA . VAL A 1 192 ? -24.524 -15.067 -2.493 1.00 39.84 192 VAL A CA 1
ATOM 1499 C C . VAL A 1 192 ? -25.369 -14.818 -1.244 1.00 39.84 192 VAL A C 1
ATOM 1501 O O . VAL A 1 192 ? -26.509 -14.371 -1.360 1.00 39.84 192 VAL A O 1
ATOM 1504 N N . CYS A 1 193 ? -24.843 -15.197 -0.081 1.00 40.09 193 CYS A N 1
ATOM 1505 C CA . CYS A 1 193 ? -25.364 -14.770 1.217 1.00 40.09 193 CYS A CA 1
ATOM 1506 C C . CYS A 1 193 ? -24.837 -13.374 1.558 1.00 40.09 193 CYS A C 1
ATOM 1508 O O . CYS A 1 193 ? -23.639 -13.124 1.289 1.00 40.09 193 CYS A O 1
#

Foldseek 3Di:
DADADDDDPVDDPCVRLLVVVCVVPVPDDSVRSVVVCVVQCVVPRPLSVVLVSLVVHQEYEAEQDPDPVCRPPPRVVVLLSSLQSLHQYEYALDDVNVVVCVVLVQQRYAYAPVVVVVVVVVCVVVVVDPDDDPHDHHHPVRSVVCSVPPPVSRNSSSVSSNVVSVCVDPVNVVVVVCVVVVHDPPPPDDDDD

Nearest PDB structures (foldseek):
  1pnv-assembly1_A  TM=5.801E-01  e=1.214E-01  Amycolatopsis orientalis
  5cga-assembly1_C  TM=5.116E-01  e=9.220E-01  Staphylococcus aureus subsp. aureus MRSA252
  5cm5-assembly1_A  TM=3.889E-01  e=1.646E+00  Staphylococcus aureus subsp. aureus MRSA252
  5cge-assembly1_A  TM=3.748E-01  e=2.075E+00  Staphylococcus aureus subsp. aureus MRSA252
  1ixq-assembly1_C  TM=3.920E-01  e=9.359E+00  Escherichia coli

Mean predicted aligned error: 9.03 Å

Organism: NCBI:txid265537

Sequence (193 aa):
GVEVLEIDENRSPISQAFPMVLQRVKNMDEAKAEQTMKDMIAEGGIGLVYNQLFRYFDVLVVFMKGNPLKRKYTSVQRVVNQMHSGVPVLVEARGVFGTFVKEHEYPCHFYSDSDLAQLAAADAANATASAAPTKPRWTLEQALVEMKTNYELRQTCQRRGIEISNQFSPSMIGQAMLQALGYDTKQEGAVVC

Radius of gyration: 19.63 Å; Cα contacts (8 Å, |Δi|>4): 184; chains: 1; bounding box: 45×49×60 Å

pLDDT: mean 81.24, std 15.1, range [39.84, 97.81]

Solvent-accessible surface area (backbone atoms only — not comparable to full-atom values): 11331 Å² total; per-residue (Å²): 133,90,78,80,76,80,86,62,86,90,51,59,71,61,74,62,49,49,61,56,52,46,67,68,42,80,83,56,54,68,69,58,51,51,47,52,52,50,50,37,34,73,75,55,32,67,65,46,49,50,30,61,57,47,56,75,41,85,54,45,70,45,75,70,64,88,51,73,80,55,39,79,68,56,45,64,54,53,53,36,57,47,13,66,35,62,28,24,51,39,34,36,49,47,73,65,42,30,52,51,34,61,78,68,64,52,83,40,46,22,37,54,74,70,53,48,53,52,51,52,52,52,47,63,75,50,60,90,55,94,66,73,84,91,67,92,86,32,42,61,68,55,39,53,49,47,58,72,73,35,63,68,58,38,53,50,27,20,54,51,30,40,60,55,25,61,67,68,32,72,64,53,52,48,50,54,50,40,45,75,73,67,46,83,81,81,72,83,79,81,77,89,125